Protein AF-A0A5B8UAI8-F1 (afdb_monomer_lite)

Sequence (267 aa):
MRPVVASHGPQDAPDAVASSAVRAALADVAVALPASEGGLGRCAAVLAPADPSGALDARMLADVLDADGWTVELIDLCEDPAAVVEAVTATAAEVVAVPAADAAQALAARAACSALRGLGRPPLVVGVTFAAGRDPVALATDHLLEDAGALPGLLDRRVPAADGGGGAVRWGVRLAREAGGLTVVPGGVLDAASALRLREVVESRRALYPRIVIDLRELLVTDEPGLEALATWNAELPWAPTVSARADGPSLDAVRAAGLLGRLPVV

Organism: NCBI:txid496014

Secondary structure (DSSP, 8-state):
---------TTHHHHHHHHHHHHHHHHHHHHHSPP--TTTT-EEEEEEESSHHHHHHHHHHHHHHHHTT-EEEEEEE-S-HHHHHHHHHHTT-SEEEEE-SSHHHHHHHHHHHHHHHTSSS--EEEEE--STT------S-SEEES-GGGHHHHHHHHS-SS-S--SS---EEEEEEETTEEEEEEEEEE-HHHHHHHHHHHHHHTTT-S-EEEEGGGEEEE-HHHHHHHHHHHHHS--TTTEEEE--HHHHHHHHHTT-TTSS-B-

Radius of gyration: 23.46 Å; chains: 1; bounding box: 54×48×86 Å

Foldseek 3Di:
DDDDDPPPDPPVVVVVVVLVVLVVVLVVVLVVQAAAQLAALAAEEEEAEPDSVSNSQSVSLQSNVVSNHHHYHYHYLDQDLVSLLVVCVVRVHQEYEQEDQDPVSLVSQQSNLVVQVVDPFHHQYEYEYQHPDDDPPPRSGPYYHPDSNCVSVVCCVPVPRDDDDGRAWRWDWDWDDDDQFIETEIAHEQAQVSLVVSVVVCVVCVVPGQAYEYEDARYPHYDLRSLVSQLVVCVVPPQPPHYAYEYDPVRVVVCVVSVNVPSGRYD

Structure (mmCIF, N/CA/C/O backbone):
data_AF-A0A5B8UAI8-F1
#
_entry.id   AF-A0A5B8UAI8-F1
#
loop_
_atom_site.group_PDB
_atom_site.id
_atom_site.type_symbol
_atom_site.label_atom_id
_atom_site.label_alt_id
_atom_site.label_comp_id
_atom_site.label_asym_id
_atom_site.label_entity_id
_atom_site.label_seq_id
_atom_site.pdbx_PDB_ins_code
_atom_site.Cartn_x
_atom_site.Cartn_y
_atom_site.Cartn_z
_atom_site.occupancy
_atom_site.B_iso_or_equiv
_atom_site.auth_seq_id
_atom_site.auth_comp_id
_atom_site.auth_asym_id
_atom_site.auth_atom_id
_atom_site.pdbx_PDB_model_num
ATOM 1 N N . MET A 1 1 ? 11.554 -2.601 -58.191 1.00 45.34 1 MET A N 1
ATOM 2 C CA . MET A 1 1 ? 10.509 -2.810 -57.168 1.00 45.34 1 MET A CA 1
ATOM 3 C C . MET A 1 1 ? 10.140 -4.284 -57.139 1.00 45.34 1 MET A C 1
ATOM 5 O O . MET A 1 1 ? 9.557 -4.775 -58.094 1.00 45.34 1 MET A O 1
ATOM 9 N N . ARG A 1 2 ? 10.544 -4.995 -56.087 1.00 36.31 2 ARG A N 1
ATOM 10 C CA . ARG A 1 2 ? 10.072 -6.344 -55.747 1.00 36.31 2 ARG A CA 1
ATOM 11 C C . ARG A 1 2 ? 9.496 -6.255 -54.330 1.00 36.31 2 ARG A C 1
ATOM 13 O O . ARG A 1 2 ? 10.148 -5.612 -53.507 1.00 36.31 2 ARG A O 1
ATOM 20 N N . PRO A 1 3 ? 8.321 -6.829 -54.038 1.00 42.72 3 PRO A N 1
ATOM 21 C CA . PRO A 1 3 ? 7.798 -6.822 -52.683 1.00 42.72 3 PRO A CA 1
ATOM 22 C C . PRO A 1 3 ? 8.581 -7.835 -51.841 1.00 42.72 3 PRO A C 1
ATOM 24 O O . PRO A 1 3 ? 8.756 -8.987 -52.239 1.00 42.72 3 PRO A O 1
ATOM 27 N N . VAL A 1 4 ? 9.078 -7.379 -50.693 1.00 43.56 4 VAL A N 1
ATOM 28 C CA . VAL A 1 4 ? 9.593 -8.239 -49.626 1.00 43.56 4 VAL A CA 1
ATOM 29 C C . VAL A 1 4 ? 8.376 -8.806 -48.905 1.00 43.56 4 VAL A C 1
ATOM 31 O O . VAL A 1 4 ? 7.627 -8.069 -48.270 1.00 43.56 4 VAL A O 1
ATOM 34 N N . VAL A 1 5 ? 8.147 -10.109 -49.049 1.00 47.84 5 VAL A N 1
ATOM 35 C CA . VAL A 1 5 ? 7.194 -10.848 -48.218 1.00 47.84 5 VAL A CA 1
ATOM 36 C C . VAL A 1 5 ? 7.890 -11.103 -46.886 1.00 47.84 5 VAL A C 1
ATOM 38 O O . VAL A 1 5 ? 8.857 -11.859 -46.832 1.00 47.84 5 VAL A O 1
ATOM 41 N N . ALA A 1 6 ? 7.429 -10.442 -45.825 1.00 43.34 6 ALA A N 1
ATOM 42 C CA . ALA A 1 6 ? 7.848 -10.742 -44.463 1.00 43.34 6 ALA A CA 1
ATOM 43 C C . ALA A 1 6 ? 7.242 -12.090 -44.047 1.00 43.34 6 ALA A C 1
ATOM 45 O O . ALA A 1 6 ? 6.072 -12.181 -43.672 1.00 43.34 6 ALA A O 1
ATOM 46 N N . SER A 1 7 ? 8.033 -13.154 -44.159 1.00 41.22 7 SER A N 1
ATOM 47 C CA . SER A 1 7 ? 7.726 -14.453 -43.571 1.00 41.22 7 SER A CA 1
ATOM 48 C C . SER A 1 7 ? 7.807 -14.341 -42.047 1.00 41.22 7 SER A C 1
ATOM 50 O O . SER A 1 7 ? 8.906 -14.313 -41.496 1.00 41.22 7 SER A O 1
ATOM 52 N N . HIS A 1 8 ? 6.658 -14.277 -41.374 1.00 44.00 8 HIS A N 1
ATOM 53 C CA . HIS A 1 8 ? 6.567 -14.550 -39.939 1.00 44.00 8 HIS A CA 1
ATOM 54 C C . HIS A 1 8 ? 6.790 -16.055 -39.763 1.00 44.00 8 HIS A C 1
ATOM 56 O O . HIS A 1 8 ? 5.956 -16.873 -40.154 1.00 44.00 8 HIS A O 1
ATOM 62 N N . GLY A 1 9 ? 7.998 -16.413 -39.332 1.00 39.25 9 GLY A N 1
ATOM 63 C CA . GLY A 1 9 ? 8.424 -17.795 -39.152 1.00 39.25 9 GLY A CA 1
ATOM 64 C C . GLY A 1 9 ? 7.810 -18.449 -37.904 1.00 39.25 9 GLY A C 1
ATOM 65 O O . GLY A 1 9 ? 7.265 -17.767 -37.043 1.00 39.25 9 GLY A O 1
ATOM 66 N N . PRO A 1 10 ? 7.943 -19.778 -37.761 1.00 43.16 10 PRO A N 1
ATOM 67 C CA . PRO A 1 10 ? 7.344 -20.593 -36.696 1.00 43.16 10 PRO A CA 1
ATOM 68 C C . PRO A 1 10 ? 7.973 -20.395 -35.298 1.00 43.16 10 PRO A C 1
ATOM 70 O O . PRO A 1 10 ? 7.815 -21.261 -34.444 1.00 43.16 10 PRO A O 1
ATOM 73 N N . GLN A 1 11 ? 8.690 -19.290 -35.061 1.00 47.88 11 GLN A N 1
ATOM 74 C CA . GLN A 1 11 ? 9.297 -18.952 -33.765 1.00 47.88 11 GLN A CA 1
ATOM 75 C C . GLN A 1 11 ? 8.328 -18.222 -32.817 1.00 47.88 11 GLN A C 1
ATOM 77 O O . GLN A 1 11 ? 8.453 -18.396 -31.613 1.00 47.88 11 GLN A O 1
ATOM 82 N N . ASP A 1 12 ? 7.301 -17.530 -33.326 1.00 43.91 12 ASP A N 1
ATOM 83 C CA . ASP A 1 12 ? 6.304 -16.843 -32.478 1.00 43.91 12 ASP A CA 1
ATOM 84 C C . ASP A 1 12 ? 5.338 -17.818 -31.769 1.00 43.91 12 ASP A C 1
ATOM 86 O O . ASP A 1 12 ? 4.795 -17.539 -30.701 1.00 43.91 12 ASP A O 1
ATOM 90 N N . ALA A 1 13 ? 5.112 -18.994 -32.360 1.00 44.16 13 ALA A N 1
ATOM 91 C CA . ALA A 1 13 ? 4.205 -20.015 -31.836 1.00 44.16 13 ALA A CA 1
ATOM 92 C C . ALA A 1 13 ? 4.709 -20.726 -30.556 1.00 44.16 13 ALA A C 1
ATOM 94 O O . ALA A 1 13 ? 3.915 -20.865 -29.622 1.00 44.16 13 ALA A O 1
ATOM 95 N N . PRO A 1 14 ? 5.974 -21.188 -30.460 1.00 47.69 14 PRO A N 1
ATOM 96 C CA . PRO A 1 14 ? 6.487 -21.799 -29.233 1.00 47.69 14 PRO A CA 1
ATOM 97 C C . PRO A 1 14 ? 6.559 -20.809 -28.062 1.00 47.69 14 PRO A C 1
ATOM 99 O O . PRO A 1 14 ? 6.227 -21.202 -26.945 1.00 47.69 14 PRO A O 1
ATOM 102 N N . ASP A 1 15 ? 6.879 -19.536 -28.308 1.00 46.91 15 ASP A N 1
ATOM 103 C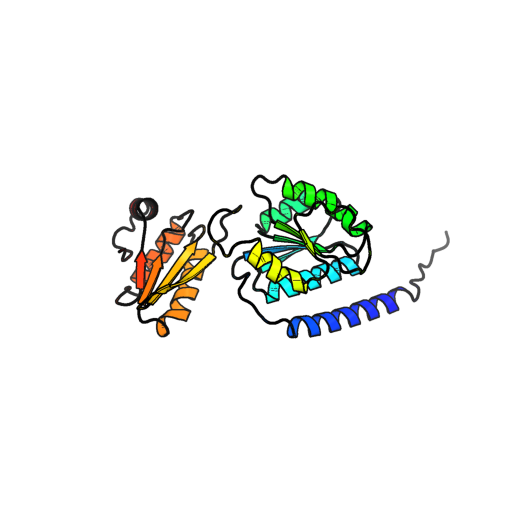 CA . ASP A 1 15 ? 6.925 -18.499 -27.265 1.00 46.91 15 ASP A CA 1
ATOM 104 C C . ASP A 1 15 ? 5.525 -18.145 -26.744 1.00 46.91 15 ASP A C 1
ATOM 106 O O . ASP A 1 15 ? 5.321 -18.001 -25.536 1.00 46.91 15 ASP A O 1
ATOM 110 N N . ALA A 1 16 ? 4.520 -18.100 -27.624 1.00 46.84 16 ALA A N 1
ATOM 111 C CA . ALA A 1 16 ? 3.129 -17.897 -27.221 1.00 46.84 16 ALA A CA 1
ATOM 112 C C . ALA A 1 16 ? 2.584 -19.067 -26.379 1.00 46.84 16 ALA A C 1
ATOM 114 O O . ALA A 1 16 ? 1.870 -18.848 -25.396 1.00 46.84 16 ALA A O 1
ATOM 115 N N . VAL A 1 17 ? 2.935 -20.310 -26.730 1.00 51.53 17 VAL A N 1
ATOM 116 C CA . VAL A 1 17 ? 2.527 -21.510 -25.979 1.00 51.53 17 VAL A CA 1
ATOM 117 C C . VAL A 1 17 ? 3.257 -21.597 -24.636 1.00 51.53 17 VAL A C 1
ATOM 119 O O . VAL A 1 17 ? 2.615 -21.885 -23.627 1.00 51.53 17 VAL A O 1
ATOM 122 N N . ALA A 1 18 ? 4.554 -21.279 -24.591 1.00 47.84 18 ALA A N 1
ATOM 123 C CA . ALA A 1 18 ? 5.319 -21.194 -23.349 1.00 47.84 18 ALA A CA 1
ATOM 124 C C . ALA A 1 18 ? 4.762 -20.098 -22.425 1.00 47.84 18 ALA A C 1
ATOM 126 O O . ALA A 1 18 ? 4.453 -20.372 -21.268 1.00 47.84 18 ALA A O 1
ATOM 127 N N . SER A 1 19 ? 4.508 -18.895 -22.948 1.00 44.75 19 SER A N 1
ATOM 128 C CA . SER A 1 19 ? 3.879 -17.799 -22.200 1.00 44.75 19 SER A CA 1
ATOM 129 C C . SER A 1 19 ? 2.483 -18.170 -21.683 1.00 44.75 19 SER A C 1
ATOM 131 O O . SER A 1 19 ? 2.123 -17.841 -20.553 1.00 44.75 19 SER A O 1
ATOM 133 N N . SER A 1 20 ? 1.683 -18.894 -22.474 1.00 47.06 20 SER A N 1
ATOM 134 C CA . SER A 1 20 ? 0.360 -19.359 -22.045 1.00 47.06 20 SER A CA 1
ATOM 135 C C . SER A 1 20 ? 0.434 -20.429 -20.952 1.00 47.06 20 SER A C 1
ATOM 137 O O . SER A 1 20 ? -0.367 -20.391 -20.020 1.00 47.06 20 SER A O 1
ATOM 139 N N . ALA A 1 21 ? 1.371 -21.375 -21.051 1.00 47.09 21 ALA A N 1
ATOM 140 C CA . ALA A 1 21 ? 1.555 -22.434 -20.059 1.00 47.09 21 ALA A CA 1
ATOM 141 C C . ALA A 1 21 ? 2.078 -21.877 -18.729 1.00 47.09 21 ALA A C 1
ATOM 143 O O . ALA A 1 21 ? 1.606 -22.263 -17.663 1.00 47.09 21 ALA A O 1
ATOM 144 N N . VAL A 1 22 ? 3.000 -20.918 -18.793 1.00 47.03 22 VAL A N 1
ATOM 145 C CA . VAL A 1 22 ? 3.547 -20.270 -17.602 1.00 47.03 22 VAL A CA 1
ATOM 146 C C . VAL A 1 22 ? 2.510 -19.355 -16.940 1.00 47.03 22 VAL A C 1
ATOM 148 O O . VAL A 1 22 ? 2.396 -19.347 -15.720 1.00 47.03 22 VAL A O 1
ATOM 151 N N . ARG A 1 23 ? 1.661 -18.670 -17.716 1.00 48.78 23 ARG A N 1
ATOM 152 C CA . ARG A 1 23 ? 0.523 -17.901 -17.180 1.00 48.78 23 ARG A CA 1
ATOM 153 C C . ARG A 1 23 ? -0.506 -18.784 -16.474 1.00 48.78 23 ARG A C 1
ATOM 155 O O . ARG A 1 23 ? -1.038 -18.383 -15.446 1.00 48.78 23 ARG A O 1
ATOM 162 N N . ALA A 1 24 ? -0.777 -19.973 -17.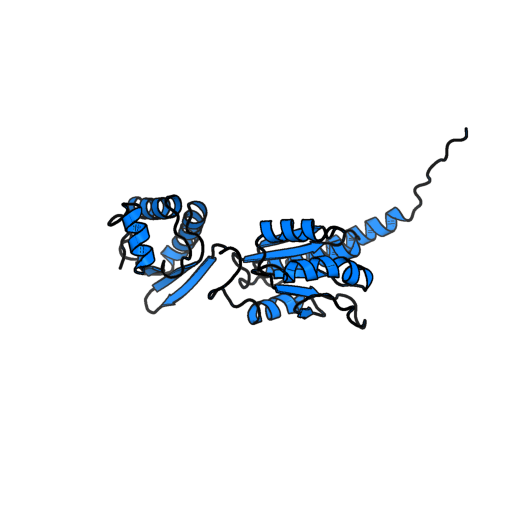015 1.00 47.56 24 ALA A N 1
ATOM 163 C CA . ALA A 1 24 ? -1.642 -20.951 -16.360 1.00 47.56 24 ALA A CA 1
ATOM 164 C C . ALA A 1 24 ? -1.016 -21.455 -15.048 1.00 47.56 24 ALA A C 1
ATOM 166 O O . ALA A 1 24 ? -1.692 -21.484 -14.027 1.00 47.56 24 ALA A O 1
ATOM 167 N N . ALA A 1 25 ? 0.289 -21.747 -15.050 1.00 46.03 25 ALA A N 1
ATOM 168 C CA . ALA A 1 25 ? 1.011 -22.145 -13.844 1.00 46.03 25 ALA A CA 1
ATOM 169 C C . ALA A 1 25 ? 1.037 -21.039 -12.772 1.00 46.03 25 ALA A C 1
ATOM 171 O O . ALA A 1 25 ? 0.864 -21.337 -11.595 1.00 46.03 25 ALA A O 1
ATOM 172 N N . LEU A 1 26 ? 1.195 -19.766 -13.154 1.00 46.66 26 LEU A N 1
ATOM 173 C CA . LEU A 1 26 ? 1.108 -18.643 -12.212 1.00 46.66 26 LEU A CA 1
ATOM 174 C C . LEU A 1 26 ? -0.292 -18.483 -11.617 1.00 46.66 26 LEU A C 1
ATOM 176 O O . LEU A 1 26 ? -0.410 -18.237 -10.422 1.00 46.66 26 LEU A O 1
ATOM 180 N N . ALA A 1 27 ? -1.346 -18.661 -12.418 1.00 52.53 27 ALA A N 1
ATOM 181 C CA . ALA A 1 27 ? -2.715 -18.626 -11.909 1.00 52.53 27 ALA A CA 1
ATOM 182 C C . ALA A 1 27 ? -2.955 -19.724 -10.855 1.00 52.53 27 ALA A C 1
ATOM 184 O O . ALA A 1 27 ? -3.587 -19.461 -9.834 1.00 52.53 27 ALA A O 1
ATOM 185 N N . ASP A 1 28 ? -2.395 -20.919 -11.061 1.00 47.31 28 ASP A N 1
ATOM 186 C CA . ASP A 1 28 ? -2.475 -22.019 -10.093 1.00 47.31 28 ASP A CA 1
ATOM 187 C C . ASP A 1 28 ? -1.651 -21.744 -8.818 1.00 47.31 28 ASP A C 1
ATOM 189 O O . ASP A 1 28 ? -2.078 -22.097 -7.717 1.00 47.31 28 ASP A O 1
ATOM 193 N N . VAL A 1 29 ? -0.493 -21.080 -8.937 1.00 48.88 29 VAL A N 1
ATOM 194 C CA . VAL A 1 29 ? 0.353 -20.695 -7.790 1.00 48.88 29 VAL A CA 1
ATOM 195 C C . VAL A 1 29 ? -0.282 -19.568 -6.971 1.00 48.88 29 VAL A C 1
ATOM 197 O O . VAL A 1 29 ? -0.269 -19.646 -5.744 1.00 48.88 29 VAL A O 1
ATOM 200 N N . ALA A 1 30 ? -0.892 -18.567 -7.612 1.00 48.81 30 ALA A N 1
ATOM 201 C CA . ALA A 1 30 ? -1.580 -17.470 -6.928 1.00 48.81 30 ALA A CA 1
ATOM 202 C C . ALA A 1 30 ? -2.722 -17.973 -6.024 1.00 48.81 30 ALA A C 1
ATOM 204 O O . ALA A 1 30 ? -2.919 -17.465 -4.924 1.00 48.81 30 ALA A O 1
ATOM 205 N N . VAL 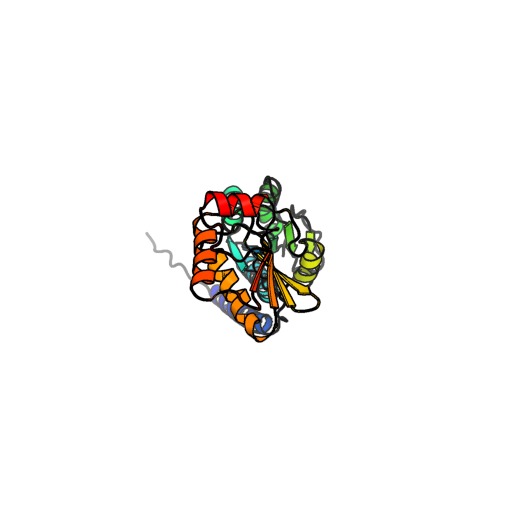A 1 31 ? -3.425 -19.033 -6.440 1.00 50.88 31 VAL A N 1
ATOM 206 C CA . VAL A 1 31 ? -4.479 -19.688 -5.639 1.00 50.88 31 VAL A CA 1
ATOM 207 C C . VAL A 1 31 ? -3.916 -20.422 -4.410 1.00 50.88 31 VAL A C 1
ATOM 209 O O . VAL A 1 31 ? -4.643 -20.653 -3.444 1.00 50.88 31 VAL A O 1
ATOM 212 N N . ALA A 1 32 ? -2.633 -20.793 -4.425 1.00 43.97 32 ALA A N 1
ATOM 213 C CA . ALA A 1 32 ? -1.987 -21.571 -3.370 1.00 43.97 32 ALA A CA 1
ATOM 214 C C . ALA A 1 32 ? -1.236 -20.723 -2.325 1.00 43.97 32 ALA A C 1
ATOM 216 O O . ALA A 1 32 ? -0.792 -21.275 -1.313 1.00 43.97 32 ALA A O 1
ATOM 217 N N . LEU A 1 33 ? -1.078 -19.412 -2.541 1.00 50.38 33 LEU A N 1
ATOM 218 C CA . LEU A 1 33 ? -0.405 -18.531 -1.587 1.00 50.38 33 LEU A CA 1
ATOM 219 C C . LEU A 1 33 ? -1.292 -18.310 -0.345 1.00 50.38 33 LEU A C 1
ATOM 221 O O . LEU A 1 33 ? -2.462 -17.945 -0.478 1.00 50.38 33 LEU A O 1
ATOM 225 N N . PRO A 1 34 ? -0.781 -18.542 0.879 1.00 50.03 34 PRO A N 1
ATOM 226 C CA . PRO A 1 34 ? -1.545 -18.288 2.092 1.00 50.03 34 PRO A CA 1
ATOM 227 C C . PRO A 1 34 ? -1.784 -16.783 2.247 1.00 50.03 34 PRO A C 1
ATOM 229 O O . PRO A 1 34 ? -0.831 -16.013 2.325 1.00 50.03 34 PRO A O 1
ATOM 232 N N . ALA A 1 35 ? -3.053 -16.382 2.315 1.00 55.34 35 ALA A N 1
ATOM 233 C CA . ALA A 1 35 ? -3.417 -14.986 2.519 1.00 55.34 35 ALA A CA 1
ATOM 234 C C . ALA A 1 35 ? -2.964 -14.493 3.906 1.00 55.34 35 ALA A C 1
ATOM 236 O O . ALA A 1 35 ? -3.233 -15.142 4.923 1.00 55.34 35 ALA A O 1
ATOM 237 N N . SER A 1 36 ? -2.296 -13.344 3.938 1.00 52.91 36 SER A N 1
ATOM 238 C CA . SER A 1 36 ? -1.810 -12.652 5.137 1.00 52.91 36 SER A CA 1
ATOM 239 C C . SER A 1 36 ? -2.294 -11.197 5.120 1.00 52.91 36 SER A C 1
ATOM 241 O O . SER A 1 36 ? -2.631 -10.659 4.071 1.00 52.91 36 SER A O 1
ATOM 243 N N . GLU A 1 37 ? -2.393 -10.564 6.290 1.00 56.72 37 GLU A N 1
ATOM 244 C CA . GLU A 1 37 ? -2.833 -9.164 6.430 1.00 56.72 37 GLU A CA 1
ATOM 245 C C . GLU A 1 37 ? -1.653 -8.197 6.686 1.00 56.72 37 GLU A C 1
ATOM 247 O O . GLU A 1 37 ? -1.870 -7.060 7.107 1.00 56.72 37 GLU A O 1
ATOM 252 N N . GLY A 1 38 ? -0.404 -8.622 6.450 1.00 57.44 38 GLY A N 1
ATOM 253 C CA . GLY A 1 38 ? 0.811 -7.827 6.713 1.00 57.44 38 GLY A CA 1
ATOM 254 C C . GLY A 1 38 ? 0.904 -6.523 5.903 1.00 57.44 38 GLY A C 1
ATOM 255 O O . GLY A 1 38 ? 1.473 -5.523 6.360 1.00 57.44 38 GLY A O 1
ATOM 256 N N . GLY A 1 39 ? 0.285 -6.512 4.723 1.00 57.31 39 GLY A N 1
ATOM 257 C CA . GLY A 1 39 ? 0.218 -5.397 3.784 1.00 57.31 39 GLY A CA 1
ATOM 258 C C . GLY A 1 39 ? -1.066 -4.574 3.807 1.00 57.31 39 GLY A C 1
ATOM 259 O O . GLY A 1 39 ? -1.188 -3.636 3.018 1.00 57.31 39 GLY A O 1
ATOM 260 N N . LEU A 1 40 ? -2.037 -4.903 4.664 1.00 68.25 40 LEU A N 1
ATOM 261 C CA . LEU A 1 40 ? -3.391 -4.358 4.554 1.00 68.25 40 LEU A CA 1
ATOM 262 C C . LEU A 1 40 ? -3.408 -2.816 4.612 1.00 68.25 40 LEU A C 1
ATOM 264 O O . LEU A 1 40 ? -3.003 -2.203 5.599 1.00 68.25 40 LEU A O 1
ATOM 268 N N . GLY A 1 41 ? -3.911 -2.185 3.544 1.00 62.56 41 GLY A N 1
ATOM 269 C CA . GLY A 1 41 ? -3.996 -0.721 3.411 1.00 62.56 41 GLY A CA 1
ATOM 270 C C . GLY A 1 41 ? -2.704 -0.030 2.955 1.00 62.56 41 GLY A C 1
ATOM 271 O O . GLY A 1 41 ? -2.679 1.194 2.823 1.00 62.56 41 GLY A O 1
ATOM 272 N N . ARG A 1 42 ? -1.649 -0.800 2.684 1.00 75.25 42 ARG A N 1
ATOM 273 C CA . ARG A 1 42 ? -0.356 -0.324 2.184 1.00 75.25 42 ARG A CA 1
ATOM 274 C C . ARG A 1 42 ? -0.296 -0.502 0.679 1.00 75.25 42 ARG A C 1
ATOM 276 O O . ARG A 1 42 ? -1.040 -1.308 0.114 1.00 75.25 42 ARG A O 1
ATOM 283 N N . CYS A 1 43 ? 0.602 0.223 0.021 1.00 85.81 43 CYS A N 1
ATOM 284 C CA . CYS A 1 43 ? 0.852 -0.033 -1.392 1.00 85.81 43 CYS A CA 1
ATOM 285 C C . CYS A 1 43 ? 2.308 -0.353 -1.671 1.00 85.81 43 CYS A C 1
ATOM 287 O O . CYS A 1 43 ? 3.223 0.241 -1.093 1.00 85.81 43 CYS A O 1
ATOM 289 N N . ALA A 1 44 ? 2.486 -1.284 -2.594 1.00 91.50 44 ALA A N 1
ATOM 290 C CA . ALA A 1 44 ? 3.762 -1.633 -3.170 1.00 91.50 44 ALA A CA 1
ATOM 291 C C . ALA A 1 44 ? 3.724 -1.338 -4.669 1.00 91.50 44 ALA A C 1
ATOM 293 O O . ALA A 1 44 ? 2.686 -1.464 -5.319 1.00 91.50 44 ALA A O 1
ATOM 294 N N . ALA A 1 45 ? 4.870 -0.966 -5.213 1.00 95.25 45 ALA A N 1
ATOM 295 C CA . ALA A 1 45 ? 5.084 -0.937 -6.645 1.00 95.25 45 ALA A CA 1
ATOM 296 C C . ALA A 1 45 ? 5.992 -2.103 -7.028 1.00 95.25 45 ALA A C 1
ATOM 298 O O . ALA A 1 45 ? 6.934 -2.429 -6.302 1.00 95.25 45 ALA A O 1
ATOM 299 N N . VAL A 1 46 ? 5.742 -2.709 -8.180 1.00 95.88 46 VAL A N 1
ATOM 300 C CA . VAL A 1 46 ? 6.673 -3.662 -8.783 1.00 95.88 46 VAL A CA 1
ATOM 301 C C . VAL A 1 46 ? 7.126 -3.103 -10.116 1.00 95.88 46 VAL A C 1
ATOM 303 O O . VAL A 1 46 ? 6.302 -2.784 -10.972 1.00 95.88 46 VAL A O 1
ATOM 306 N N . LEU A 1 47 ? 8.440 -2.975 -10.289 1.00 94.25 47 LEU A N 1
ATOM 307 C CA . LEU A 1 47 ? 8.998 -2.546 -11.566 1.00 94.25 47 LEU A CA 1
ATOM 308 C C . LEU A 1 47 ? 8.917 -3.712 -12.551 1.00 94.25 47 LEU A C 1
ATOM 310 O O . LEU A 1 47 ? 9.454 -4.783 -12.282 1.00 94.25 47 LEU A O 1
ATOM 314 N N . ALA A 1 48 ? 8.251 -3.505 -13.679 1.00 92.94 48 ALA A N 1
ATOM 315 C CA . ALA A 1 48 ? 8.044 -4.498 -14.718 1.00 92.94 48 ALA A CA 1
ATOM 316 C C . ALA A 1 48 ? 8.985 -4.224 -15.902 1.00 92.94 48 ALA A C 1
ATOM 318 O O . ALA A 1 48 ? 8.767 -3.267 -16.648 1.00 92.94 48 ALA A O 1
ATOM 319 N N . PRO A 1 49 ? 10.051 -5.023 -16.097 1.00 88.50 49 PRO A N 1
ATOM 320 C CA . PRO A 1 49 ? 10.836 -4.981 -17.323 1.00 88.50 49 PRO A CA 1
ATOM 321 C C . PRO A 1 49 ? 9.958 -5.229 -18.553 1.00 88.50 49 PRO A C 1
ATOM 323 O O . PRO A 1 49 ? 9.026 -6.028 -18.512 1.00 88.50 49 PRO A O 1
ATOM 326 N N . ALA A 1 50 ? 10.294 -4.581 -19.669 1.00 85.69 50 ALA A N 1
ATOM 327 C CA . ALA A 1 50 ? 9.564 -4.741 -20.928 1.00 85.69 50 ALA A CA 1
ATOM 328 C C . ALA A 1 50 ? 9.739 -6.133 -21.565 1.00 85.69 50 ALA A C 1
ATOM 330 O O . ALA A 1 50 ? 8.985 -6.501 -22.468 1.00 85.69 50 ALA A O 1
ATOM 331 N N . ASP A 1 51 ? 10.752 -6.898 -21.142 1.00 83.25 51 ASP A N 1
ATOM 332 C CA . ASP A 1 51 ? 10.974 -8.245 -21.648 1.00 83.25 51 ASP A CA 1
ATOM 333 C C . ASP A 1 51 ? 9.950 -9.242 -21.057 1.00 83.25 51 ASP A C 1
ATOM 335 O O . ASP A 1 51 ? 9.572 -9.116 -19.890 1.00 83.25 51 ASP A O 1
ATOM 339 N N . PRO A 1 52 ? 9.484 -10.248 -21.826 1.00 80.75 52 PRO A N 1
ATOM 340 C CA . PRO A 1 52 ? 8.411 -11.143 -21.381 1.00 80.75 52 PRO A CA 1
ATOM 341 C C . PRO A 1 52 ? 8.710 -11.917 -20.093 1.00 80.75 52 PRO A C 1
ATOM 343 O O . PRO A 1 52 ? 7.788 -12.200 -19.329 1.00 80.75 52 PRO A O 1
ATOM 346 N N . SER A 1 53 ? 9.977 -12.269 -19.857 1.00 80.62 53 SER A N 1
ATOM 347 C CA . SER A 1 53 ? 10.395 -12.993 -18.654 1.00 80.62 53 SER A CA 1
ATOM 348 C C . SER A 1 53 ? 10.377 -12.070 -17.438 1.00 80.62 53 SER A C 1
ATOM 350 O O . SER A 1 53 ? 9.810 -12.418 -16.410 1.00 80.62 53 SER A O 1
ATOM 352 N N . GLY A 1 54 ? 10.899 -10.852 -17.570 1.00 81.94 54 GLY A N 1
ATOM 353 C CA . GLY A 1 54 ? 10.844 -9.841 -16.519 1.00 81.94 54 GLY A CA 1
ATOM 354 C C . GLY A 1 54 ? 9.422 -9.399 -16.182 1.00 81.94 54 GLY A C 1
ATOM 355 O O . GLY A 1 54 ? 9.099 -9.238 -15.007 1.00 81.94 54 GLY A O 1
ATOM 356 N N . ALA A 1 55 ? 8.541 -9.269 -17.177 1.00 85.50 55 ALA A N 1
ATOM 357 C CA . ALA A 1 55 ? 7.125 -8.975 -16.948 1.00 85.50 55 ALA A CA 1
ATOM 358 C C . ALA A 1 55 ? 6.422 -10.094 -16.158 1.00 85.50 55 ALA A C 1
ATOM 360 O O . ALA A 1 55 ? 5.565 -9.829 -15.311 1.00 85.50 55 ALA A O 1
ATOM 361 N N . LEU A 1 56 ? 6.799 -11.349 -16.413 1.00 84.19 56 LEU A N 1
ATOM 362 C CA . LEU A 1 56 ? 6.303 -12.505 -15.676 1.00 84.19 56 LEU A CA 1
ATOM 363 C C . LEU A 1 56 ? 6.801 -12.509 -14.224 1.00 84.19 56 LEU A C 1
ATOM 365 O O . LEU A 1 56 ? 6.006 -12.684 -13.301 1.00 84.19 56 LEU A O 1
ATOM 369 N N . ASP A 1 57 ? 8.095 -12.278 -14.026 1.00 85.62 57 ASP A N 1
ATOM 370 C CA . ASP A 1 57 ? 8.713 -12.200 -12.704 1.00 85.62 57 ASP A CA 1
ATOM 371 C C . ASP A 1 57 ? 8.106 -11.058 -11.872 1.00 85.62 57 ASP A C 1
ATOM 373 O O . ASP A 1 57 ? 7.777 -11.236 -10.698 1.00 85.62 57 ASP A O 1
ATOM 377 N N . ALA A 1 58 ? 7.866 -9.900 -12.498 1.00 89.75 58 ALA A N 1
ATOM 378 C CA . ALA A 1 58 ? 7.155 -8.782 -11.886 1.00 89.75 58 ALA A CA 1
ATOM 379 C C . ALA A 1 58 ? 5.726 -9.166 -11.477 1.00 89.75 58 ALA A C 1
ATOM 381 O O . ALA A 1 58 ? 5.265 -8.804 -10.394 1.00 89.75 58 ALA A O 1
ATOM 382 N N . ARG A 1 59 ? 5.022 -9.936 -12.315 1.00 87.38 59 ARG A N 1
ATOM 383 C CA . ARG A 1 59 ? 3.675 -10.409 -11.991 1.00 87.38 59 ARG A CA 1
ATOM 384 C C . ARG A 1 59 ? 3.681 -11.361 -10.800 1.00 87.38 59 ARG A C 1
ATOM 386 O O . ARG A 1 59 ? 2.861 -11.194 -9.906 1.00 87.38 59 ARG A O 1
ATOM 393 N N . MET A 1 60 ? 4.630 -12.290 -10.748 1.00 86.31 60 MET A N 1
ATOM 394 C CA . MET A 1 60 ? 4.768 -13.202 -9.615 1.00 86.31 60 MET A CA 1
ATOM 395 C C . MET A 1 60 ? 5.059 -12.449 -8.308 1.00 86.31 60 MET A C 1
ATOM 397 O O . MET A 1 60 ? 4.466 -12.760 -7.278 1.00 86.31 60 MET A O 1
ATOM 401 N N . LEU A 1 61 ? 5.926 -11.431 -8.342 1.00 89.31 61 LEU A N 1
ATOM 402 C CA . LEU A 1 61 ? 6.161 -10.559 -7.186 1.00 89.31 61 LEU A CA 1
ATOM 403 C C . LEU A 1 61 ? 4.895 -9.819 -6.755 1.00 89.31 61 LEU A C 1
ATOM 405 O O . LEU A 1 61 ? 4.634 -9.705 -5.558 1.00 89.31 61 LEU A O 1
ATOM 409 N N . ALA A 1 62 ? 4.110 -9.337 -7.719 1.00 88.06 62 ALA A N 1
ATOM 410 C CA . ALA A 1 62 ? 2.849 -8.677 -7.428 1.00 88.06 62 ALA A CA 1
ATOM 411 C C . ALA A 1 62 ? 1.838 -9.629 -6.785 1.00 88.06 62 ALA A C 1
ATOM 413 O O . ALA A 1 62 ? 1.222 -9.252 -5.797 1.00 88.06 62 ALA A O 1
ATOM 414 N N . ASP A 1 63 ? 1.717 -10.861 -7.280 1.00 82.31 63 ASP A N 1
ATOM 415 C CA . ASP A 1 63 ? 0.794 -11.850 -6.721 1.00 82.31 63 ASP A CA 1
ATOM 416 C C . ASP A 1 63 ? 1.207 -12.263 -5.287 1.00 82.31 63 ASP A C 1
ATOM 418 O O . ASP A 1 63 ? 0.347 -12.451 -4.429 1.00 82.31 63 ASP A O 1
ATOM 422 N N . VAL A 1 64 ? 2.512 -12.331 -4.977 1.00 82.75 64 VAL A N 1
ATOM 423 C CA . VAL A 1 64 ? 3.006 -12.569 -3.602 1.00 82.75 64 VAL A CA 1
ATOM 424 C C . VAL A 1 64 ? 2.654 -11.421 -2.657 1.00 82.75 64 VAL A C 1
ATOM 426 O O . VAL A 1 64 ? 2.227 -11.660 -1.529 1.00 82.75 64 VAL A O 1
ATOM 429 N N . LEU A 1 65 ? 2.834 -10.178 -3.101 1.00 85.94 65 LEU A N 1
ATOM 430 C CA . LEU A 1 65 ? 2.506 -8.992 -2.308 1.00 85.94 65 LEU A CA 1
ATOM 431 C C . LEU A 1 65 ? 0.989 -8.833 -2.122 1.00 85.94 65 LEU A C 1
ATOM 433 O O . LEU A 1 65 ? 0.541 -8.519 -1.022 1.00 85.94 65 LEU A O 1
ATOM 437 N N . ASP A 1 66 ? 0.199 -9.093 -3.162 1.00 80.56 66 ASP A N 1
ATOM 438 C CA . ASP A 1 66 ? -1.267 -9.071 -3.106 1.00 80.56 66 ASP A CA 1
ATOM 439 C C . ASP A 1 66 ? -1.802 -10.146 -2.147 1.00 80.56 66 ASP A C 1
ATOM 441 O O . ASP A 1 66 ? -2.654 -9.863 -1.305 1.00 80.56 66 ASP A O 1
ATOM 445 N N . ALA A 1 67 ? -1.221 -11.353 -2.171 1.00 71.81 67 ALA A N 1
ATOM 446 C CA . ALA A 1 67 ? -1.535 -12.406 -1.204 1.00 71.81 67 ALA A CA 1
ATOM 447 C C . ALA A 1 67 ? -1.177 -12.018 0.245 1.00 71.81 67 ALA A C 1
ATOM 449 O O . ALA A 1 67 ? -1.840 -12.461 1.181 1.00 71.81 67 ALA A O 1
ATOM 450 N N . ASP A 1 68 ? -0.173 -11.162 0.446 1.00 75.69 68 ASP A N 1
ATOM 451 C CA . ASP A 1 68 ? 0.171 -10.585 1.754 1.00 75.69 68 ASP A CA 1
ATOM 452 C C . ASP A 1 68 ? -0.662 -9.327 2.102 1.00 75.69 68 ASP A C 1
ATOM 454 O O . ASP A 1 68 ? -0.433 -8.675 3.121 1.00 75.69 68 ASP A O 1
ATOM 458 N N . GLY A 1 69 ? -1.655 -8.980 1.276 1.00 71.75 69 GLY A N 1
ATOM 459 C CA . GLY A 1 69 ? -2.635 -7.924 1.539 1.00 71.75 69 GLY A CA 1
ATOM 460 C C . GLY A 1 69 ? -2.236 -6.528 1.055 1.00 71.75 69 GLY A C 1
ATOM 461 O O . GLY A 1 69 ? -2.911 -5.553 1.398 1.00 71.75 69 GLY A O 1
ATOM 462 N N . TRP A 1 70 ? -1.156 -6.403 0.280 1.00 84.19 70 TRP A N 1
ATOM 463 C CA . TRP A 1 70 ? -0.715 -5.130 -0.294 1.00 84.19 70 TRP A CA 1
ATOM 464 C C . TRP A 1 70 ? -1.571 -4.736 -1.499 1.00 84.19 70 TRP A C 1
ATOM 466 O O . TRP A 1 70 ? -1.900 -5.561 -2.341 1.00 84.19 70 TRP A O 1
ATOM 476 N N . THR A 1 71 ? -1.849 -3.441 -1.662 1.00 86.31 71 THR A N 1
ATOM 477 C CA . THR A 1 71 ? -2.308 -2.923 -2.961 1.00 86.31 71 THR A CA 1
ATOM 478 C C . THR A 1 71 ? -1.102 -2.774 -3.882 1.00 86.31 71 THR A C 1
ATOM 480 O O . THR A 1 71 ? -0.208 -1.976 -3.597 1.00 86.31 71 THR A O 1
ATOM 483 N N . VAL A 1 72 ? -1.059 -3.530 -4.975 1.00 89.75 72 VAL A N 1
ATOM 484 C CA . VAL A 1 72 ? 0.119 -3.571 -5.849 1.00 89.75 72 VAL A CA 1
ATOM 485 C C . VAL A 1 72 ? -0.131 -2.871 -7.178 1.00 89.75 72 VAL A C 1
ATOM 487 O O . VAL A 1 72 ? -1.116 -3.152 -7.859 1.00 89.75 72 VAL A O 1
ATOM 490 N N . GLU A 1 73 ? 0.804 -2.012 -7.581 1.00 94.06 73 GLU A N 1
ATOM 491 C CA . GLU A 1 73 ? 0.837 -1.419 -8.917 1.00 94.06 73 GLU A CA 1
ATOM 492 C C . GLU A 1 73 ? 2.057 -1.913 -9.704 1.00 94.06 73 GLU A C 1
ATOM 494 O O . GLU A 1 73 ? 3.186 -1.904 -9.210 1.00 94.06 73 GLU A O 1
ATOM 499 N N . LEU A 1 74 ? 1.824 -2.365 -10.938 1.00 94.38 74 LEU A N 1
ATOM 500 C CA . LEU A 1 74 ? 2.888 -2.711 -11.878 1.00 94.38 74 LEU A CA 1
ATOM 501 C C . LEU A 1 74 ? 3.294 -1.449 -12.636 1.00 94.38 74 LEU A C 1
ATOM 503 O O . LEU A 1 74 ? 2.454 -0.824 -13.279 1.00 94.38 74 LEU A O 1
ATOM 507 N N . ILE A 1 75 ? 4.573 -1.095 -12.568 1.00 94.88 75 ILE A N 1
ATOM 508 C CA . ILE A 1 75 ? 5.115 0.110 -13.196 1.00 94.88 75 ILE A CA 1
ATOM 509 C C . ILE A 1 75 ? 6.140 -0.303 -14.235 1.00 94.88 75 ILE A C 1
ATOM 511 O O . ILE A 1 75 ? 7.116 -0.975 -13.908 1.00 94.88 75 ILE A O 1
ATOM 515 N N . ASP A 1 76 ? 5.950 0.144 -15.472 1.00 92.88 76 ASP A N 1
ATOM 516 C CA . ASP A 1 76 ? 6.880 -0.149 -16.555 1.00 92.88 76 ASP A CA 1
ATOM 517 C C . ASP A 1 76 ? 8.279 0.394 -16.240 1.00 92.88 76 ASP A C 1
ATOM 519 O O . ASP A 1 76 ? 8.488 1.590 -16.000 1.00 92.88 76 ASP A O 1
ATOM 523 N N . LEU A 1 77 ? 9.266 -0.498 -16.279 1.00 88.62 77 LEU A N 1
ATOM 524 C CA . LEU A 1 77 ? 10.667 -0.129 -16.187 1.00 88.62 77 LEU A CA 1
ATOM 525 C C . LEU A 1 77 ? 11.125 0.385 -17.554 1.00 88.62 77 LEU A C 1
ATOM 527 O O . LEU A 1 77 ? 11.535 -0.383 -1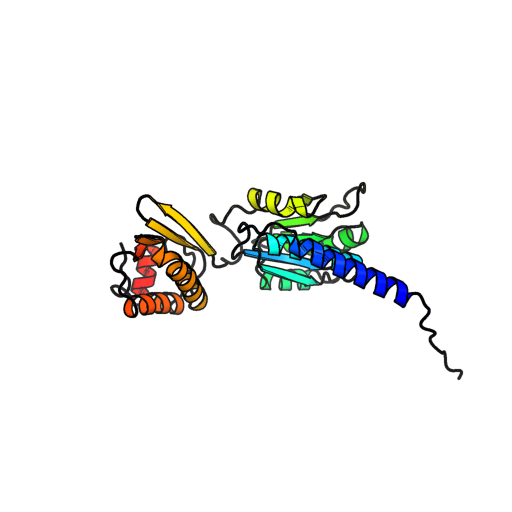8.427 1.00 88.62 77 LEU A O 1
ATOM 531 N N . CYS A 1 78 ? 11.036 1.700 -17.736 1.00 84.06 78 CYS A N 1
ATOM 532 C CA . CYS A 1 78 ? 11.507 2.391 -18.930 1.00 84.06 78 CYS A CA 1
ATOM 533 C C . CYS A 1 78 ? 12.913 2.988 -18.741 1.00 84.06 78 CYS A C 1
ATOM 535 O O . CYS A 1 78 ? 13.452 3.037 -17.635 1.00 84.06 78 CYS A O 1
ATOM 537 N N . GLU A 1 79 ? 13.516 3.448 -19.841 1.00 79.31 79 GLU A N 1
ATOM 538 C CA . GLU A 1 79 ? 14.860 4.046 -19.831 1.00 79.31 79 GLU A CA 1
ATOM 539 C C . GLU A 1 79 ? 14.926 5.390 -19.090 1.00 79.31 79 GLU A C 1
ATOM 541 O O . GLU A 1 79 ? 16.025 5.820 -18.746 1.00 79.31 79 GLU A O 1
ATOM 546 N N . ASP A 1 80 ? 13.784 6.046 -18.844 1.00 89.00 80 ASP A N 1
ATOM 547 C CA . ASP A 1 80 ? 13.699 7.311 -18.113 1.00 89.00 80 ASP A CA 1
ATOM 548 C C . ASP A 1 80 ? 13.447 7.077 -16.609 1.00 89.00 80 ASP A C 1
ATOM 550 O O . ASP A 1 80 ? 12.321 6.775 -16.199 1.00 89.00 80 ASP A O 1
ATOM 554 N N . PRO A 1 81 ? 14.459 7.271 -15.740 1.00 87.69 81 PRO A N 1
ATOM 555 C CA . PRO A 1 81 ? 14.296 7.092 -14.303 1.00 87.69 81 PRO A CA 1
ATOM 556 C C . PRO A 1 81 ? 13.323 8.099 -13.682 1.00 87.69 81 PRO A C 1
ATOM 558 O O . PRO A 1 81 ? 12.743 7.803 -12.638 1.00 87.69 81 PRO A O 1
ATOM 561 N N . ALA A 1 82 ? 13.149 9.283 -14.284 1.00 89.56 82 ALA A N 1
ATOM 562 C CA . ALA A 1 82 ? 12.249 10.304 -13.758 1.00 89.56 82 ALA A CA 1
ATOM 563 C C . ALA A 1 82 ? 10.784 9.876 -13.906 1.00 89.56 82 ALA A C 1
ATOM 565 O O . ALA A 1 82 ? 10.021 10.013 -12.952 1.00 89.56 82 ALA A O 1
ATOM 566 N N . ALA A 1 83 ? 10.426 9.276 -15.044 1.00 91.38 83 ALA A N 1
ATOM 567 C CA . ALA A 1 83 ? 9.099 8.711 -15.268 1.00 91.38 83 ALA A CA 1
ATOM 568 C C . ALA A 1 83 ? 8.779 7.579 -14.275 1.00 91.38 83 ALA A C 1
ATOM 570 O O . ALA A 1 83 ? 7.681 7.530 -13.722 1.00 91.38 83 ALA A O 1
ATOM 571 N N . VAL A 1 84 ? 9.755 6.712 -13.973 1.00 92.81 84 VAL A N 1
ATOM 572 C CA . VAL A 1 84 ? 9.586 5.663 -12.951 1.00 92.81 84 VAL A CA 1
ATOM 573 C C . VAL A 1 84 ? 9.380 6.273 -11.563 1.00 92.81 84 VAL A C 1
ATOM 575 O O . VAL A 1 84 ? 8.497 5.842 -10.825 1.00 92.81 84 VAL A O 1
ATOM 578 N N . VAL A 1 85 ? 10.161 7.294 -11.199 1.00 90.62 85 VAL A N 1
ATOM 579 C CA . VAL A 1 85 ? 10.008 8.000 -9.918 1.00 90.62 85 VAL A CA 1
ATOM 580 C C . VAL A 1 85 ? 8.642 8.678 -9.809 1.00 90.62 85 VAL A C 1
ATOM 582 O O . VAL A 1 85 ? 8.013 8.594 -8.752 1.00 90.62 85 VAL A O 1
ATOM 585 N N . GLU A 1 86 ? 8.177 9.337 -10.870 1.00 88.69 86 GLU A N 1
ATOM 586 C CA . GLU A 1 86 ? 6.862 9.980 -10.917 1.00 88.69 86 GLU A CA 1
ATOM 587 C C . GLU A 1 86 ? 5.747 8.954 -10.714 1.00 88.69 86 GLU A C 1
ATOM 589 O O . GLU A 1 86 ? 4.918 9.133 -9.819 1.00 88.69 86 GLU A O 1
ATOM 594 N N . ALA A 1 87 ? 5.784 7.849 -11.467 1.00 89.75 87 ALA A N 1
ATOM 595 C CA . ALA A 1 87 ? 4.826 6.761 -11.331 1.00 89.75 87 ALA A CA 1
ATOM 596 C C . ALA A 1 87 ? 4.833 6.209 -9.899 1.00 89.75 87 ALA A C 1
ATOM 598 O O . ALA A 1 87 ? 3.808 6.265 -9.224 1.00 89.75 87 ALA A O 1
ATOM 599 N N . VAL A 1 88 ? 5.994 5.795 -9.372 1.00 88.62 88 VAL A N 1
ATOM 600 C CA . VAL A 1 88 ? 6.115 5.252 -8.005 1.00 88.62 88 VAL A CA 1
ATOM 601 C C . VAL A 1 88 ? 5.606 6.248 -6.958 1.00 88.62 88 VAL A C 1
ATOM 603 O O . VAL A 1 88 ? 4.917 5.856 -6.016 1.00 88.62 88 VAL A O 1
ATOM 606 N N . THR A 1 89 ? 5.884 7.541 -7.122 1.00 81.19 89 THR A N 1
ATOM 607 C CA . THR A 1 89 ? 5.416 8.577 -6.190 1.00 81.19 89 THR A CA 1
ATOM 608 C C . THR A 1 89 ? 3.899 8.763 -6.264 1.00 81.19 89 THR A C 1
ATOM 610 O O . THR A 1 89 ? 3.258 8.895 -5.221 1.00 81.19 89 THR A O 1
ATOM 613 N N . ALA A 1 90 ? 3.305 8.720 -7.461 1.00 81.19 90 ALA A N 1
ATOM 614 C CA . ALA A 1 90 ? 1.852 8.752 -7.641 1.00 81.19 90 ALA A CA 1
ATOM 615 C C . ALA A 1 90 ? 1.181 7.530 -6.996 1.00 81.19 90 ALA A C 1
ATOM 617 O O . ALA A 1 90 ? 0.139 7.655 -6.349 1.00 81.19 90 ALA A O 1
ATOM 618 N N . THR A 1 91 ? 1.842 6.371 -7.073 1.00 77.75 91 THR A N 1
ATOM 619 C CA . THR A 1 91 ? 1.421 5.159 -6.372 1.00 77.75 91 THR A CA 1
ATOM 620 C C . THR A 1 91 ? 1.692 5.208 -4.880 1.00 77.75 91 THR A C 1
ATOM 622 O O . THR A 1 91 ? 1.398 4.200 -4.258 1.00 77.75 91 THR A O 1
ATOM 625 N N . ALA A 1 92 ? 2.290 6.274 -4.318 1.00 79.81 92 ALA A N 1
ATOM 626 C CA . ALA A 1 92 ? 2.771 6.440 -2.934 1.00 79.81 92 ALA A CA 1
ATOM 627 C C . ALA A 1 92 ? 3.348 5.163 -2.276 1.00 79.81 92 ALA A C 1
ATOM 629 O O . ALA A 1 92 ? 3.123 4.905 -1.088 1.00 79.81 92 ALA A O 1
ATOM 630 N N . ALA A 1 93 ? 4.001 4.313 -3.073 1.00 84.88 93 ALA A N 1
ATOM 631 C CA . ALA A 1 93 ? 4.425 2.991 -2.643 1.00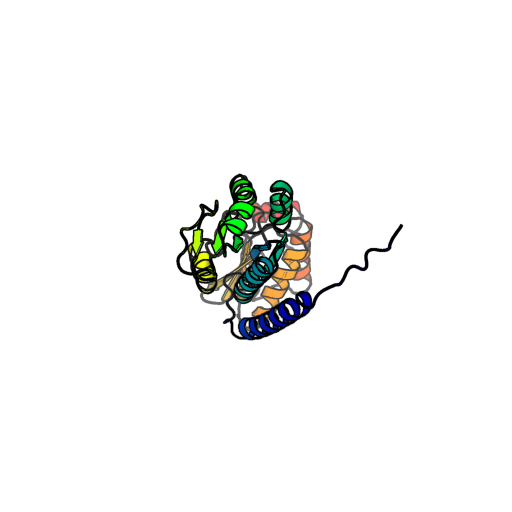 84.88 93 ALA A CA 1
ATOM 632 C C . ALA A 1 93 ? 5.411 3.086 -1.474 1.00 84.88 93 ALA A C 1
ATOM 634 O O . ALA A 1 93 ? 6.336 3.894 -1.492 1.00 84.88 93 ALA A O 1
ATOM 635 N N . GLU A 1 94 ? 5.223 2.240 -0.464 1.00 83.12 94 GLU A N 1
ATOM 636 C CA . GLU A 1 94 ? 6.159 2.110 0.662 1.00 83.12 94 GLU A CA 1
ATOM 637 C C . GLU A 1 94 ? 7.294 1.136 0.331 1.00 83.12 94 GLU A C 1
ATOM 639 O O . GLU A 1 94 ? 8.382 1.210 0.903 1.00 83.12 94 GLU A O 1
ATOM 644 N N . VAL A 1 95 ? 7.029 0.224 -0.603 1.00 91.31 95 VAL A N 1
ATOM 645 C CA . VAL A 1 95 ? 7.945 -0.815 -1.059 1.00 91.31 95 VAL A CA 1
ATOM 646 C C . VAL A 1 95 ? 7.980 -0.792 -2.576 1.00 91.31 95 VAL A C 1
ATOM 648 O O . VAL A 1 95 ? 6.937 -0.737 -3.224 1.00 91.31 95 VAL A O 1
ATOM 651 N N . VAL A 1 96 ? 9.180 -0.871 -3.138 1.00 94.44 96 VAL A N 1
ATOM 652 C CA . VAL A 1 96 ? 9.384 -1.101 -4.567 1.00 94.44 96 VAL A CA 1
ATOM 653 C C . VAL A 1 96 ? 10.091 -2.437 -4.728 1.00 94.44 96 VAL A C 1
ATOM 655 O O . VAL A 1 96 ? 11.257 -2.568 -4.352 1.00 94.44 96 VAL A O 1
ATOM 658 N N . ALA A 1 97 ? 9.394 -3.429 -5.273 1.00 94.50 97 ALA A N 1
ATOM 659 C CA . ALA A 1 97 ? 9.989 -4.709 -5.627 1.00 94.50 97 ALA A CA 1
ATOM 660 C C . ALA A 1 97 ? 10.522 -4.660 -7.064 1.00 94.50 97 ALA A C 1
ATOM 662 O O . ALA A 1 97 ? 9.884 -4.124 -7.972 1.00 94.50 97 ALA A O 1
ATOM 663 N N . VAL A 1 98 ? 11.711 -5.213 -7.269 1.00 92.44 98 VAL A N 1
ATOM 664 C CA . VAL A 1 98 ? 12.404 -5.185 -8.555 1.00 92.44 98 VAL A CA 1
ATOM 665 C C . VAL A 1 98 ? 12.822 -6.609 -8.908 1.00 92.44 98 VAL A C 1
ATOM 667 O O . VAL A 1 98 ? 13.682 -7.165 -8.215 1.00 92.44 98 VAL A O 1
ATOM 670 N N . PRO A 1 99 ? 12.253 -7.220 -9.960 1.00 89.00 99 PRO A N 1
ATOM 671 C CA . PRO A 1 99 ? 12.755 -8.485 -10.464 1.00 89.00 99 PRO A CA 1
ATOM 672 C C . PRO A 1 99 ? 14.158 -8.268 -11.044 1.00 89.00 99 PRO A C 1
ATOM 674 O O . PRO A 1 99 ? 14.412 -7.327 -11.798 1.00 89.00 99 PRO A O 1
ATOM 677 N N . ALA A 1 100 ? 15.085 -9.134 -10.656 1.00 81.19 100 ALA A N 1
ATOM 678 C CA . ALA A 1 100 ? 16.467 -9.120 -11.113 1.00 81.19 100 ALA A CA 1
ATOM 679 C C . ALA A 1 100 ? 16.896 -10.549 -11.466 1.00 81.19 100 ALA A C 1
ATOM 681 O O . ALA A 1 100 ? 17.758 -11.143 -10.814 1.00 81.19 100 ALA A O 1
ATOM 682 N N . ALA A 1 101 ? 16.259 -11.126 -12.487 1.00 77.62 101 ALA A N 1
ATOM 683 C CA . ALA A 1 101 ? 16.571 -12.477 -12.944 1.00 77.62 101 ALA A CA 1
ATOM 684 C C . ALA A 1 101 ? 17.932 -12.550 -13.655 1.00 77.62 101 ALA A C 1
ATOM 686 O O . ALA A 1 101 ? 18.583 -13.598 -13.651 1.00 77.62 101 ALA A O 1
ATOM 687 N N . ASP A 1 102 ? 18.407 -11.438 -14.227 1.00 76.19 102 ASP A N 1
ATOM 688 C CA . ASP A 1 102 ? 19.721 -11.363 -14.854 1.00 76.19 102 ASP A CA 1
ATOM 689 C C . ASP A 1 102 ? 20.411 -9.991 -14.731 1.00 76.19 102 ASP A C 1
ATOM 691 O O . ASP A 1 102 ? 19.897 -9.020 -14.175 1.00 76.19 102 ASP A O 1
ATOM 695 N N . ALA A 1 103 ? 21.638 -9.932 -15.256 1.00 77.06 103 ALA A N 1
ATOM 696 C CA . ALA A 1 103 ? 22.478 -8.742 -15.246 1.00 77.06 103 ALA A CA 1
ATOM 697 C C . ALA A 1 103 ? 21.914 -7.580 -16.081 1.00 77.06 103 ALA A C 1
ATOM 699 O O . ALA A 1 103 ? 22.195 -6.425 -15.762 1.00 77.06 103 ALA A O 1
ATOM 700 N N . ALA A 1 104 ? 21.161 -7.865 -17.146 1.00 78.06 104 ALA A N 1
ATOM 701 C CA . ALA A 1 104 ? 20.583 -6.847 -18.014 1.00 78.06 104 ALA A CA 1
ATOM 702 C C . ALA A 1 104 ? 19.402 -6.163 -17.319 1.00 78.06 104 ALA A C 1
ATOM 704 O O . ALA A 1 104 ? 19.375 -4.934 -17.251 1.00 78.06 104 ALA A O 1
ATOM 705 N N . GLN A 1 105 ? 18.505 -6.943 -16.711 1.00 78.31 105 GLN A N 1
ATOM 706 C CA . GLN A 1 105 ? 17.425 -6.426 -15.869 1.00 78.31 105 GLN A CA 1
ATOM 707 C C . GLN A 1 105 ? 17.982 -5.634 -14.685 1.00 78.31 105 GLN A C 1
ATOM 709 O O . GLN A 1 105 ? 17.542 -4.514 -14.418 1.00 78.31 105 GLN A O 1
ATOM 714 N N . ALA A 1 106 ? 19.019 -6.161 -14.027 1.00 81.06 106 ALA A N 1
ATOM 715 C CA . ALA A 1 106 ? 19.646 -5.470 -12.912 1.00 81.06 106 ALA A CA 1
ATOM 716 C C . ALA A 1 106 ? 20.272 -4.125 -13.322 1.00 81.06 106 ALA A C 1
ATOM 718 O O . ALA A 1 106 ? 20.150 -3.120 -12.615 1.00 81.06 106 ALA A O 1
ATOM 719 N N . LEU A 1 107 ? 20.929 -4.081 -14.483 1.00 81.12 107 LEU A N 1
ATOM 720 C CA . LEU A 1 107 ? 21.512 -2.852 -15.010 1.00 81.12 107 LEU A CA 1
ATOM 721 C C . LEU A 1 107 ? 20.433 -1.840 -15.419 1.00 81.12 107 LEU A C 1
ATOM 723 O O . LEU A 1 107 ? 20.579 -0.659 -15.104 1.00 81.12 107 LEU A O 1
ATOM 727 N N . ALA A 1 108 ? 19.355 -2.299 -16.062 1.00 81.75 108 ALA A N 1
ATOM 728 C CA . ALA A 1 108 ? 18.229 -1.459 -16.467 1.00 81.75 108 ALA A CA 1
ATOM 729 C C . ALA A 1 108 ? 17.536 -0.818 -15.254 1.00 81.75 108 ALA A C 1
ATOM 731 O O . ALA A 1 108 ? 17.269 0.383 -15.244 1.00 81.75 108 ALA A O 1
ATOM 732 N N . ALA A 1 109 ? 17.331 -1.584 -14.180 1.00 87.31 109 ALA A N 1
ATOM 733 C CA . ALA A 1 109 ? 16.672 -1.091 -12.974 1.00 87.31 109 ALA A CA 1
ATOM 734 C C . ALA A 1 109 ? 17.553 -0.172 -12.114 1.00 87.31 109 ALA A C 1
ATOM 736 O O . ALA A 1 109 ? 17.041 0.582 -11.284 1.00 87.31 109 ALA A O 1
ATOM 737 N N . ARG A 1 110 ? 18.881 -0.204 -12.289 1.00 87.75 110 ARG A N 1
ATOM 738 C CA . ARG A 1 110 ? 19.829 0.492 -11.407 1.00 87.75 110 ARG A CA 1
ATOM 739 C C . ARG A 1 110 ? 19.606 2.003 -11.356 1.00 87.75 110 ARG A C 1
ATOM 741 O O . ARG A 1 110 ? 19.683 2.582 -10.272 1.00 87.75 110 ARG A O 1
ATOM 748 N N . ALA A 1 111 ? 19.349 2.636 -12.500 1.00 87.00 111 ALA A N 1
ATOM 749 C CA . ALA A 1 111 ? 19.142 4.082 -12.567 1.00 87.00 111 ALA A CA 1
ATOM 750 C C . ALA A 1 111 ? 17.846 4.495 -11.849 1.00 87.00 111 ALA A C 1
ATOM 752 O O . ALA A 1 111 ? 17.877 5.405 -11.021 1.00 87.00 111 ALA A O 1
ATOM 753 N N . ALA A 1 112 ? 16.750 3.766 -12.081 1.00 90.38 112 ALA A N 1
ATOM 754 C CA . ALA A 1 112 ? 15.482 3.961 -11.381 1.00 90.38 112 ALA A CA 1
ATOM 755 C C . ALA A 1 112 ? 15.619 3.741 -9.865 1.00 90.38 112 ALA A C 1
ATOM 757 O O . ALA A 1 112 ? 15.236 4.604 -9.080 1.00 90.38 112 ALA A O 1
ATOM 758 N N . CYS A 1 113 ? 16.258 2.647 -9.436 1.00 89.06 113 CYS A N 1
ATOM 759 C CA . CYS A 1 113 ? 16.501 2.364 -8.016 1.00 89.06 113 CYS A CA 1
ATOM 760 C C . CYS A 1 113 ? 17.322 3.474 -7.343 1.00 89.06 113 CYS A C 1
ATOM 762 O O . CYS A 1 113 ? 16.997 3.925 -6.245 1.00 89.06 113 CYS A O 1
ATOM 764 N N . SER A 1 114 ? 18.374 3.955 -8.015 1.00 86.38 114 SER A N 1
ATOM 765 C CA . SER A 1 114 ? 19.191 5.056 -7.502 1.00 86.38 114 SER A CA 1
ATOM 766 C C . SER A 1 114 ? 18.400 6.362 -7.397 1.00 86.38 114 SER A C 1
ATOM 768 O O . SER A 1 114 ? 18.621 7.119 -6.454 1.00 86.38 114 SER A O 1
ATOM 770 N N . ALA A 1 115 ? 17.501 6.634 -8.346 1.00 83.00 115 ALA A N 1
ATOM 771 C CA . ALA A 1 115 ? 16.657 7.824 -8.332 1.00 83.00 115 ALA A CA 1
ATOM 772 C C . ALA A 1 115 ? 15.615 7.765 -7.200 1.00 83.00 115 ALA A C 1
ATOM 774 O O . ALA A 1 115 ? 15.462 8.735 -6.460 1.00 83.00 115 ALA A O 1
ATOM 775 N N . LEU A 1 116 ? 14.988 6.603 -6.991 1.00 84.56 116 LEU A N 1
ATOM 776 C CA . LEU A 1 116 ? 14.038 6.359 -5.899 1.00 84.56 116 LEU A CA 1
ATOM 777 C C . LEU A 1 116 ? 14.672 6.557 -4.517 1.00 84.56 116 LEU A C 1
ATOM 779 O O . LEU A 1 116 ? 14.068 7.169 -3.639 1.00 84.56 116 LEU A O 1
ATOM 783 N N . ARG A 1 117 ? 15.920 6.116 -4.331 1.00 78.69 117 ARG A N 1
ATOM 784 C CA . ARG A 1 117 ? 16.671 6.328 -3.079 1.00 78.69 117 ARG A CA 1
ATOM 785 C C . ARG A 1 117 ? 17.062 7.781 -2.833 1.00 78.69 117 ARG A C 1
ATOM 787 O O . ARG A 1 117 ? 17.332 8.149 -1.694 1.00 78.69 117 ARG A O 1
ATOM 794 N N . GLY A 1 118 ? 17.111 8.593 -3.887 1.00 72.31 118 GLY A N 1
ATOM 795 C CA . GLY A 1 118 ? 17.382 10.027 -3.802 1.00 72.31 118 GLY A CA 1
ATOM 796 C C . GLY A 1 118 ? 16.182 10.860 -3.346 1.00 72.31 118 GLY A C 1
ATOM 797 O O . GLY A 1 118 ? 16.333 12.062 -3.128 1.00 72.31 118 GLY A O 1
ATOM 798 N N . LEU A 1 119 ? 14.997 10.256 -3.204 1.00 72.25 119 LEU A N 1
ATOM 799 C CA . LEU A 1 119 ? 13.806 10.944 -2.718 1.00 72.25 119 LEU A CA 1
ATOM 800 C C . LEU A 1 119 ? 13.970 11.366 -1.256 1.00 72.25 119 LEU A C 1
ATOM 802 O O . LEU A 1 119 ? 14.600 10.681 -0.457 1.00 72.25 119 LEU A O 1
ATOM 806 N N . GLY A 1 120 ? 13.334 12.479 -0.874 1.00 56.91 120 GLY A N 1
ATOM 807 C CA . GLY A 1 120 ? 13.357 12.947 0.518 1.00 56.91 120 GLY A CA 1
ATOM 808 C C . GLY A 1 120 ? 12.727 11.956 1.506 1.00 56.91 120 GLY A C 1
ATOM 809 O O . GLY A 1 120 ? 13.021 12.005 2.697 1.00 56.91 120 GLY A O 1
ATOM 810 N N . ARG A 1 121 ? 11.859 11.065 1.010 1.00 62.72 121 ARG A N 1
ATOM 811 C CA . ARG A 1 121 ? 11.222 9.967 1.748 1.00 62.72 121 ARG A CA 1
ATOM 812 C C . ARG A 1 121 ? 11.210 8.732 0.827 1.00 62.72 121 ARG A C 1
ATOM 814 O O . ARG A 1 121 ? 10.229 8.547 0.111 1.00 62.72 121 ARG A O 1
ATOM 821 N N . PRO A 1 122 ? 12.321 7.978 0.733 1.00 73.00 122 PRO A N 1
ATOM 822 C CA . PRO A 1 122 ? 12.456 6.907 -0.248 1.00 73.00 122 PRO A CA 1
ATOM 823 C C . PRO A 1 122 ? 11.648 5.666 0.168 1.00 73.00 122 PRO A C 1
ATOM 825 O O . PRO A 1 122 ? 11.612 5.348 1.360 1.00 73.00 122 PRO A O 1
ATOM 828 N N . PRO A 1 123 ? 11.026 4.945 -0.784 1.00 84.25 123 PRO A N 1
ATOM 829 C CA . PRO A 1 123 ? 10.456 3.632 -0.504 1.00 84.25 123 PRO A CA 1
ATOM 830 C C . PRO A 1 123 ? 11.562 2.620 -0.190 1.00 84.25 123 PRO A C 1
ATOM 832 O O . PRO A 1 123 ? 12.708 2.792 -0.613 1.00 84.25 123 PRO A O 1
ATOM 835 N N . LEU A 1 124 ? 11.210 1.528 0.491 1.00 87.06 124 LEU A N 1
ATOM 836 C CA . LEU A 1 124 ? 12.111 0.388 0.633 1.00 87.06 124 LEU A CA 1
ATOM 837 C C . LEU A 1 124 ? 12.254 -0.306 -0.725 1.00 87.06 124 LEU A C 1
ATOM 839 O O . LEU A 1 124 ? 11.294 -0.903 -1.217 1.00 87.06 124 LEU A O 1
ATOM 843 N N . VAL A 1 125 ? 13.443 -0.266 -1.323 1.00 90.12 125 VAL A N 1
ATOM 844 C CA . VAL A 1 125 ? 13.683 -0.911 -2.617 1.00 90.12 125 VAL A CA 1
ATOM 845 C C . VAL A 1 125 ? 14.251 -2.311 -2.389 1.00 90.12 125 VAL A C 1
ATOM 847 O O . VAL A 1 125 ? 15.329 -2.474 -1.810 1.00 90.12 125 VAL A O 1
ATOM 850 N N . VAL A 1 126 ? 13.547 -3.337 -2.866 1.00 91.19 126 VAL A N 1
ATOM 851 C CA . VAL A 1 126 ? 13.914 -4.748 -2.695 1.00 91.19 126 VAL A CA 1
ATOM 852 C C . VAL A 1 126 ? 14.115 -5.393 -4.058 1.00 91.19 126 VAL A C 1
ATOM 854 O O . VAL A 1 126 ? 13.194 -5.471 -4.865 1.00 91.19 126 VAL A O 1
ATOM 857 N N . GLY A 1 127 ? 15.324 -5.883 -4.311 1.00 90.31 127 GLY A N 1
ATOM 858 C CA . GLY A 1 127 ? 15.595 -6.744 -5.454 1.00 90.31 127 GLY A CA 1
ATOM 859 C C . GLY A 1 127 ? 15.212 -8.182 -5.133 1.00 90.31 127 GLY A C 1
ATOM 860 O O . GLY A 1 127 ? 15.521 -8.659 -4.040 1.00 90.31 127 GLY A O 1
ATOM 861 N N . VAL A 1 128 ? 14.595 -8.883 -6.076 1.00 88.12 128 VAL A N 1
ATOM 862 C CA . VAL A 1 128 ? 14.341 -10.323 -5.962 1.00 88.12 128 VAL A CA 1
ATOM 863 C C . VAL A 1 128 ? 14.944 -11.027 -7.168 1.00 88.12 128 VAL A C 1
ATOM 865 O O . VAL A 1 128 ? 14.618 -10.708 -8.312 1.00 88.12 128 VAL A O 1
ATOM 868 N N . THR A 1 129 ? 15.868 -11.947 -6.912 1.00 82.44 129 THR A N 1
ATOM 869 C CA . THR A 1 129 ? 16.520 -12.751 -7.941 1.00 82.44 129 THR A CA 1
ATOM 870 C C . THR A 1 129 ? 15.789 -14.077 -8.096 1.00 82.44 129 THR A C 1
ATOM 872 O O . THR A 1 129 ? 15.387 -14.701 -7.121 1.00 82.44 129 THR A O 1
ATOM 875 N N . PHE A 1 130 ? 15.630 -14.509 -9.345 1.00 70.56 130 PHE A N 1
ATOM 876 C CA . PHE A 1 130 ? 15.013 -15.796 -9.696 1.00 70.56 130 PHE A CA 1
ATOM 877 C C . PHE A 1 130 ? 16.025 -16.800 -10.259 1.00 70.56 130 PHE A C 1
ATOM 879 O O . PHE A 1 130 ? 15.711 -17.968 -10.480 1.00 70.56 130 PHE A O 1
ATOM 886 N N . ALA A 1 131 ? 17.266 -16.357 -10.481 1.00 63.75 131 ALA A N 1
ATOM 887 C CA . ALA A 1 131 ? 18.341 -17.179 -11.014 1.00 63.75 131 ALA A CA 1
ATOM 888 C C . ALA A 1 131 ? 19.273 -17.671 -9.900 1.00 63.75 131 ALA A C 1
ATOM 890 O O . ALA A 1 131 ? 19.925 -16.882 -9.215 1.00 63.75 131 ALA A O 1
ATOM 891 N N . ALA A 1 132 ? 19.405 -18.993 -9.776 1.00 51.53 132 ALA A N 1
ATOM 892 C CA . ALA A 1 132 ? 20.370 -19.611 -8.875 1.00 51.53 132 ALA A CA 1
ATOM 893 C C . ALA A 1 132 ? 21.817 -19.347 -9.343 1.00 51.53 132 ALA A C 1
ATOM 895 O O . ALA A 1 132 ? 22.191 -19.676 -10.471 1.00 51.53 132 ALA A O 1
ATOM 896 N N . GLY A 1 133 ? 22.655 -18.806 -8.453 1.00 51.25 133 GLY A N 1
ATOM 897 C CA . GLY A 1 133 ? 24.115 -18.852 -8.595 1.00 51.25 133 GLY A CA 1
ATOM 898 C C . GLY A 1 133 ? 24.773 -17.780 -9.471 1.00 51.25 133 GLY A C 1
ATOM 899 O O . GLY A 1 133 ? 25.852 -18.035 -10.008 1.00 51.25 133 GLY A O 1
ATOM 900 N N . ARG A 1 134 ? 24.183 -16.588 -9.621 1.00 52.19 134 ARG A N 1
ATOM 901 C CA . ARG A 1 134 ? 24.881 -15.438 -10.224 1.00 52.19 134 ARG A CA 1
ATOM 902 C C . ARG A 1 134 ? 25.227 -14.382 -9.184 1.00 52.19 134 ARG A C 1
ATOM 904 O O . ARG A 1 134 ? 24.435 -14.089 -8.298 1.00 52.19 134 ARG A O 1
ATOM 911 N N . ASP A 1 135 ? 26.429 -13.830 -9.336 1.00 53.28 135 ASP A N 1
ATOM 912 C CA . ASP A 1 135 ? 26.923 -12.682 -8.581 1.00 53.28 135 ASP A CA 1
ATOM 913 C C . ASP A 1 135 ? 25.929 -11.528 -8.773 1.00 53.28 135 ASP A C 1
ATOM 915 O O . ASP A 1 135 ? 25.631 -11.184 -9.927 1.00 53.28 135 ASP A O 1
ATOM 919 N N . PRO A 1 136 ? 25.340 -10.976 -7.700 1.00 53.34 136 PRO A N 1
ATOM 920 C CA . PRO A 1 136 ? 24.375 -9.913 -7.850 1.00 53.34 136 PRO A CA 1
ATOM 921 C C . PRO A 1 136 ? 25.088 -8.700 -8.429 1.00 53.34 136 PRO A C 1
ATOM 923 O O . PRO A 1 136 ? 25.830 -7.994 -7.744 1.00 53.34 136 PRO A O 1
ATOM 926 N N . VAL A 1 137 ? 24.850 -8.437 -9.716 1.00 54.88 137 VAL A N 1
ATOM 927 C CA . VAL A 1 137 ? 25.084 -7.110 -10.285 1.00 54.88 137 VAL A CA 1
ATOM 928 C C . VAL A 1 137 ? 24.473 -6.125 -9.304 1.00 54.88 137 VAL A C 1
ATOM 930 O O . VAL A 1 137 ? 23.329 -6.322 -8.903 1.00 54.88 137 VAL A O 1
ATOM 933 N N . ALA A 1 138 ? 25.261 -5.132 -8.881 1.00 61.81 138 ALA A N 1
ATOM 934 C CA . ALA A 1 138 ? 24.906 -4.178 -7.839 1.00 61.81 138 ALA A CA 1
ATOM 935 C C . ALA A 1 138 ? 23.647 -3.385 -8.225 1.00 61.81 138 ALA A C 1
ATOM 937 O O . ALA A 1 138 ? 23.712 -2.256 -8.722 1.00 61.81 138 ALA A O 1
ATOM 938 N N . LEU A 1 139 ? 22.494 -4.013 -8.010 1.00 69.81 139 LEU A N 1
ATOM 939 C CA . LEU A 1 139 ? 21.192 -3.396 -7.974 1.00 69.81 139 LEU A CA 1
ATOM 940 C C . LEU A 1 139 ? 21.293 -2.357 -6.864 1.00 69.81 139 LEU A C 1
ATOM 942 O O . LEU A 1 139 ? 21.780 -2.651 -5.770 1.00 69.81 139 LEU A O 1
ATOM 946 N N . ALA A 1 140 ? 20.896 -1.121 -7.142 1.00 74.75 140 ALA A N 1
ATOM 947 C CA . ALA A 1 140 ? 20.951 -0.057 -6.147 1.00 74.75 140 ALA A CA 1
ATOM 948 C C . ALA A 1 140 ? 19.814 -0.208 -5.118 1.00 74.75 140 ALA A C 1
ATOM 950 O O . ALA A 1 140 ? 19.169 0.776 -4.780 1.00 74.75 140 ALA A O 1
ATOM 951 N N . THR A 1 141 ? 19.556 -1.421 -4.630 1.00 81.19 141 THR A N 1
ATOM 952 C CA . THR A 1 141 ? 18.480 -1.750 -3.691 1.00 81.19 141 THR A CA 1
ATOM 953 C C . THR A 1 141 ? 18.962 -1.724 -2.249 1.00 81.19 141 THR A C 1
ATOM 955 O O . THR A 1 141 ? 20.163 -1.652 -1.965 1.00 81.19 141 THR A O 1
ATOM 958 N N . ASP A 1 142 ? 18.013 -1.713 -1.322 1.00 80.62 142 ASP A N 1
ATOM 959 C CA . ASP A 1 142 ? 18.280 -1.795 0.113 1.00 80.62 142 ASP A CA 1
ATOM 960 C C . ASP A 1 142 ? 18.450 -3.252 0.550 1.00 80.62 142 ASP A C 1
ATOM 962 O O . ASP A 1 142 ? 19.267 -3.563 1.421 1.00 80.62 142 ASP A O 1
ATOM 966 N N . HIS A 1 143 ? 17.719 -4.155 -0.107 1.00 83.81 143 HIS A N 1
ATOM 967 C CA . HIS A 1 143 ? 17.807 -5.593 0.099 1.00 83.81 143 HIS A CA 1
ATOM 968 C C . HIS A 1 143 ? 17.809 -6.354 -1.223 1.00 83.81 143 HIS A C 1
ATOM 970 O O . HIS A 1 143 ? 17.314 -5.874 -2.245 1.00 83.81 143 HIS A O 1
ATOM 976 N N . LEU A 1 144 ? 18.372 -7.557 -1.169 1.00 86.06 144 LEU A N 1
ATOM 977 C CA . LEU A 1 144 ? 18.325 -8.535 -2.239 1.00 86.06 144 LEU A CA 1
ATOM 978 C C . LEU A 1 144 ? 17.850 -9.864 -1.653 1.00 86.06 144 LEU A C 1
ATOM 980 O O . LEU A 1 144 ? 18.390 -10.313 -0.640 1.00 86.06 144 LEU A O 1
ATOM 984 N N . LEU A 1 145 ? 16.836 -10.454 -2.272 1.00 85.25 145 LEU A N 1
ATOM 985 C CA . LEU A 1 145 ? 16.266 -11.745 -1.906 1.00 85.25 145 LEU A CA 1
ATOM 986 C C . LEU A 1 145 ? 16.493 -12.739 -3.042 1.00 85.25 145 LEU A C 1
ATOM 988 O O . LEU A 1 145 ? 16.419 -12.358 -4.203 1.00 85.25 145 LEU A O 1
ATOM 992 N N . GLU A 1 146 ? 16.735 -14.001 -2.700 1.00 83.50 146 GLU A N 1
ATOM 993 C CA . GLU A 1 146 ? 16.877 -15.101 -3.673 1.00 83.50 146 GLU A CA 1
ATOM 994 C C . GLU A 1 146 ? 15.546 -15.801 -3.983 1.00 83.50 146 GLU A C 1
ATOM 996 O O . GLU A 1 146 ? 15.492 -16.728 -4.786 1.00 83.50 146 GLU A O 1
ATOM 1001 N N . ASP A 1 147 ? 14.479 -15.397 -3.293 1.00 79.94 147 ASP A N 1
ATOM 1002 C CA . ASP A 1 147 ? 13.157 -16.000 -3.380 1.00 79.94 147 ASP A CA 1
ATOM 1003 C C . ASP A 1 147 ? 12.080 -14.943 -3.103 1.00 79.94 147 ASP A C 1
ATOM 1005 O O . ASP A 1 147 ? 12.185 -14.167 -2.145 1.00 79.94 147 ASP A O 1
ATOM 1009 N N . ALA A 1 148 ? 11.024 -14.942 -3.918 1.0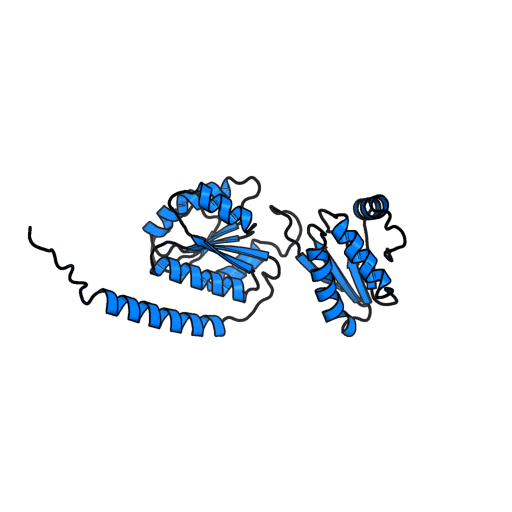0 81.62 148 ALA A N 1
ATOM 1010 C CA . ALA A 1 148 ? 9.849 -14.104 -3.705 1.00 81.62 148 ALA A CA 1
ATOM 1011 C C . ALA A 1 148 ? 9.111 -14.482 -2.412 1.00 81.62 148 ALA A C 1
ATOM 1013 O O . ALA A 1 148 ? 8.602 -13.599 -1.727 1.00 81.62 148 ALA A O 1
ATOM 1014 N N . GLY A 1 149 ? 9.124 -15.758 -2.009 1.00 79.31 149 GLY A N 1
ATOM 1015 C CA . GLY A 1 149 ? 8.515 -16.215 -0.755 1.00 79.31 149 GLY A CA 1
ATOM 1016 C C . GLY A 1 149 ? 9.155 -15.618 0.506 1.00 79.31 149 GLY A C 1
ATOM 1017 O O . GLY A 1 149 ? 8.514 -15.543 1.555 1.00 79.31 149 GLY A O 1
ATOM 1018 N N . ALA A 1 150 ? 10.395 -15.128 0.419 1.00 82.00 150 ALA A N 1
ATOM 1019 C CA . ALA A 1 150 ? 11.068 -14.443 1.523 1.00 82.00 150 ALA A CA 1
ATOM 1020 C C . ALA A 1 150 ? 10.642 -12.972 1.679 1.00 82.00 150 ALA A C 1
ATOM 1022 O O . ALA A 1 150 ? 10.985 -12.344 2.689 1.00 82.00 150 ALA A O 1
ATOM 1023 N N . LEU A 1 151 ? 9.920 -12.420 0.695 1.00 84.75 151 LEU A N 1
ATOM 1024 C CA . LEU A 1 151 ? 9.537 -11.014 0.655 1.00 84.75 151 LEU A CA 1
ATOM 1025 C C . LEU A 1 151 ? 8.625 -10.633 1.830 1.00 84.75 151 LEU A C 1
ATOM 1027 O O . LEU A 1 151 ? 9.042 -9.746 2.574 1.00 84.75 151 LEU A O 1
ATOM 1031 N N . PRO A 1 152 ? 7.500 -11.321 2.120 1.00 80.38 152 PRO A N 1
ATOM 1032 C CA . PRO A 1 152 ? 6.648 -10.971 3.264 1.00 80.38 152 PRO A CA 1
ATOM 1033 C C . PRO A 1 152 ? 7.421 -10.931 4.589 1.00 80.38 152 PRO A C 1
ATOM 1035 O O . PRO A 1 152 ? 7.411 -9.932 5.304 1.00 80.38 152 PRO A O 1
ATOM 1038 N N . GLY A 1 153 ? 8.241 -11.954 4.858 1.00 75.88 153 GLY A N 1
ATOM 1039 C CA . GLY A 1 153 ? 9.046 -12.005 6.080 1.00 75.88 153 GLY A CA 1
ATOM 1040 C C . GLY A 1 153 ? 10.127 -10.918 6.165 1.00 75.88 153 GLY A C 1
ATOM 1041 O O . GLY A 1 153 ? 10.539 -10.543 7.265 1.00 75.88 153 GLY A O 1
ATOM 1042 N N . LEU A 1 154 ? 10.629 -10.405 5.034 1.00 81.81 154 LEU A N 1
ATOM 1043 C CA . LEU A 1 154 ? 11.473 -9.208 5.022 1.00 81.81 154 LEU A CA 1
ATOM 1044 C C . LEU A 1 154 ? 10.644 -7.967 5.359 1.00 81.81 154 LEU A C 1
ATOM 1046 O O . LEU A 1 154 ? 11.099 -7.162 6.175 1.00 81.81 154 LEU A O 1
ATOM 1050 N N . LEU A 1 155 ? 9.470 -7.816 4.744 1.00 84.06 155 LEU A N 1
ATOM 1051 C CA . LEU A 1 155 ? 8.625 -6.641 4.920 1.00 84.06 155 LEU A CA 1
ATOM 1052 C C . LEU A 1 155 ? 8.123 -6.520 6.359 1.00 84.06 155 LEU A C 1
ATOM 1054 O O . LEU A 1 155 ? 8.269 -5.445 6.935 1.00 84.06 155 LEU A O 1
ATOM 1058 N N . ASP A 1 156 ? 7.730 -7.624 6.993 1.00 75.12 156 ASP A N 1
ATOM 1059 C CA . ASP A 1 156 ? 7.388 -7.675 8.422 1.00 75.12 156 ASP A CA 1
ATOM 1060 C C . ASP A 1 156 ? 8.501 -7.119 9.326 1.00 75.12 156 ASP A C 1
ATOM 1062 O O . ASP A 1 156 ? 8.248 -6.495 10.358 1.00 75.12 156 ASP A O 1
ATOM 1066 N N . ARG A 1 157 ? 9.767 -7.343 8.949 1.00 70.94 157 ARG A N 1
ATOM 1067 C CA . ARG A 1 157 ? 10.937 -6.896 9.723 1.00 70.94 157 ARG A CA 1
ATOM 1068 C C . ARG A 1 157 ? 11.385 -5.477 9.391 1.00 70.94 157 ARG A C 1
ATOM 1070 O O . ARG A 1 157 ? 12.056 -4.853 10.213 1.00 70.94 157 ARG A O 1
ATOM 1077 N N . ARG A 1 158 ? 11.156 -5.023 8.158 1.00 71.50 158 ARG A N 1
ATOM 1078 C CA . ARG A 1 158 ? 11.803 -3.827 7.587 1.00 71.50 158 ARG A CA 1
ATOM 1079 C C . ARG A 1 158 ? 10.858 -2.681 7.335 1.00 71.50 158 ARG A C 1
ATOM 1081 O O . ARG A 1 158 ? 11.290 -1.536 7.414 1.00 71.50 158 ARG A O 1
ATOM 1088 N N . VAL A 1 159 ? 9.602 -2.987 7.071 1.00 67.81 159 VAL A N 1
ATOM 1089 C CA . VAL A 1 159 ? 8.541 -2.003 6.988 1.00 67.81 159 VAL A CA 1
ATOM 1090 C C . VAL A 1 159 ? 7.683 -2.230 8.227 1.00 67.81 159 VAL A C 1
ATOM 1092 O O . VAL A 1 159 ? 6.704 -2.975 8.146 1.00 67.81 159 VAL A O 1
ATOM 1095 N N . PRO A 1 160 ? 8.092 -1.674 9.390 1.00 52.94 160 PRO A N 1
ATOM 1096 C CA . PRO A 1 160 ? 7.396 -1.905 10.649 1.00 52.94 160 PRO A CA 1
ATOM 1097 C C . PRO A 1 160 ? 5.895 -1.720 10.439 1.00 52.94 160 PRO A C 1
ATOM 1099 O O . PRO A 1 160 ? 5.485 -0.782 9.746 1.00 52.94 160 PRO A O 1
ATOM 1102 N N . ALA A 1 161 ? 5.096 -2.644 10.986 1.00 50.66 161 ALA A N 1
ATOM 1103 C CA . ALA A 1 161 ? 3.647 -2.484 11.057 1.00 50.66 161 ALA A CA 1
ATOM 1104 C C . ALA A 1 161 ? 3.375 -1.051 11.511 1.00 50.66 161 ALA A C 1
ATOM 1106 O O . ALA A 1 161 ? 3.978 -0.639 12.497 1.00 50.66 161 ALA A O 1
ATOM 1107 N N . ALA A 1 162 ? 2.593 -0.298 10.733 1.00 48.03 162 ALA A N 1
ATOM 1108 C CA . ALA A 1 162 ? 2.550 1.161 10.769 1.00 48.03 162 ALA A CA 1
ATOM 1109 C C . ALA A 1 162 ? 2.602 1.746 12.195 1.00 48.03 162 ALA A C 1
ATOM 1111 O O . ALA A 1 162 ? 1.576 1.943 12.837 1.00 48.03 162 ALA A O 1
ATOM 1112 N N . ASP A 1 163 ? 3.822 2.065 12.624 1.00 39.44 163 ASP A N 1
ATOM 1113 C CA . ASP A 1 163 ? 4.169 2.915 13.750 1.00 39.44 163 ASP A CA 1
ATOM 1114 C C . ASP A 1 163 ? 5.131 3.967 13.171 1.00 39.44 163 ASP A C 1
ATOM 1116 O O . ASP A 1 163 ? 6.342 3.775 13.093 1.00 39.44 163 ASP A O 1
ATOM 1120 N N . GLY A 1 164 ? 4.546 5.065 12.684 1.00 39.28 164 GLY A N 1
ATOM 1121 C CA . GLY A 1 164 ? 5.181 6.383 12.585 1.00 39.28 164 GLY A CA 1
ATOM 1122 C C . GLY A 1 164 ? 6.447 6.551 11.728 1.00 39.28 164 GLY A C 1
ATOM 1123 O O . GLY A 1 164 ? 7.557 6.483 12.242 1.00 39.28 164 GLY A O 1
ATOM 1124 N N . GLY A 1 165 ? 6.282 7.012 10.478 1.00 32.03 165 GLY A N 1
ATOM 1125 C CA . GLY A 1 165 ? 7.259 7.911 9.826 1.00 32.03 165 GLY A CA 1
ATOM 1126 C C . GLY A 1 165 ? 7.594 7.595 8.364 1.00 32.03 165 GLY A C 1
ATOM 1127 O O . GLY A 1 165 ? 8.595 6.955 8.084 1.00 32.03 165 GLY A O 1
ATOM 1128 N N . GLY A 1 166 ? 6.765 8.068 7.421 1.00 34.72 166 GLY A N 1
ATOM 1129 C CA . GLY A 1 166 ? 6.754 7.541 6.041 1.00 34.72 166 GLY A CA 1
ATOM 1130 C C . GLY A 1 166 ? 7.209 8.427 4.880 1.00 34.72 166 GLY A C 1
ATOM 1131 O O . GLY A 1 166 ? 8.355 8.854 4.867 1.00 34.72 166 GLY A O 1
ATOM 1132 N N . GLY A 1 167 ? 6.267 8.745 3.972 1.00 37.62 167 GLY A N 1
ATOM 1133 C CA . GLY A 1 167 ? 6.376 9.579 2.759 1.00 37.62 167 GLY A CA 1
ATOM 1134 C C . GLY A 1 167 ? 5.054 9.601 2.014 1.00 37.62 167 GLY A C 1
ATOM 1135 O O . GLY A 1 167 ? 4.824 8.691 1.250 1.00 37.62 167 GLY A O 1
ATOM 1136 N N . ALA A 1 168 ? 4.204 10.607 2.263 1.00 41.56 168 ALA A N 1
ATOM 1137 C CA . ALA A 1 168 ? 2.742 10.582 2.081 1.00 41.56 168 ALA A CA 1
ATOM 1138 C C . ALA A 1 168 ? 2.065 9.644 3.092 1.00 41.56 168 ALA A C 1
ATOM 1140 O O . ALA A 1 168 ? 2.312 8.444 3.140 1.00 41.56 168 ALA A O 1
ATOM 1141 N N . VAL A 1 169 ? 1.265 10.218 3.991 1.00 46.84 169 VAL A N 1
ATOM 1142 C CA . VAL A 1 169 ? 0.621 9.441 5.049 1.00 46.84 169 VAL A CA 1
ATOM 1143 C C . VAL A 1 169 ? -0.566 8.717 4.442 1.00 46.84 169 VAL A C 1
ATOM 1145 O O . VAL A 1 169 ? -1.673 9.253 4.382 1.00 46.84 169 VAL A O 1
ATOM 1148 N N . ARG A 1 170 ? -0.319 7.510 3.940 1.00 54.03 170 ARG A N 1
ATOM 1149 C CA . ARG A 1 170 ? -1.397 6.651 3.493 1.00 54.03 170 ARG A CA 1
ATOM 1150 C C . ARG A 1 170 ? -2.245 6.234 4.676 1.00 54.03 170 ARG A C 1
ATOM 1152 O O . ARG A 1 170 ? -1.746 5.772 5.696 1.00 54.03 170 ARG A O 1
ATOM 1159 N N . TRP A 1 171 ? -3.535 6.488 4.517 1.00 61.19 171 TRP A N 1
ATOM 1160 C CA . TRP A 1 171 ? -4.570 6.141 5.467 1.00 61.19 171 TRP A CA 1
ATOM 1161 C C . TRP A 1 171 ? -4.514 4.653 5.829 1.00 61.19 171 TRP A C 1
ATOM 1163 O O . TRP A 1 171 ? -4.619 3.803 4.949 1.00 61.19 171 TRP A O 1
ATOM 1173 N N . GLY A 1 172 ? -4.411 4.356 7.120 1.00 63.94 172 GLY A N 1
ATOM 1174 C CA . GLY A 1 172 ? -4.410 3.008 7.673 1.00 63.94 172 GLY A CA 1
ATOM 1175 C C . GLY A 1 172 ? -5.208 2.958 8.970 1.00 63.94 172 GLY A C 1
ATOM 1176 O O . GLY A 1 172 ? -5.488 3.984 9.589 1.00 63.94 172 GLY A O 1
ATOM 1177 N N . VAL A 1 173 ? -5.603 1.757 9.386 1.00 72.56 173 VAL A N 1
ATOM 1178 C CA . VAL A 1 173 ? -6.351 1.563 10.630 1.00 72.56 173 VAL A CA 1
ATOM 1179 C C . VAL A 1 173 ? -5.710 0.438 11.424 1.00 72.56 173 VAL A C 1
ATOM 1181 O O . VAL A 1 173 ? -5.767 -0.723 11.027 1.00 72.56 173 VAL A O 1
ATOM 1184 N N . ARG A 1 174 ? -5.121 0.778 12.570 1.00 77.12 174 ARG A N 1
ATOM 1185 C CA . ARG A 1 174 ? -4.577 -0.203 13.508 1.00 77.12 174 ARG A CA 1
ATOM 1186 C C . ARG A 1 174 ? -5.658 -0.634 14.489 1.00 77.12 174 ARG A C 1
ATOM 1188 O O . ARG A 1 174 ? -6.437 0.178 14.982 1.00 77.12 174 ARG A O 1
ATOM 1195 N N . LEU A 1 175 ? -5.706 -1.927 14.776 1.00 77.06 175 LEU A N 1
ATOM 1196 C CA . LEU A 1 175 ? -6.681 -2.521 15.681 1.00 77.06 175 LEU A CA 1
ATOM 1197 C C . LEU A 1 175 ? -5.958 -3.044 16.918 1.00 77.06 175 LEU A C 1
ATOM 1199 O O . LEU A 1 175 ? -5.067 -3.882 16.813 1.00 77.06 175 LEU A O 1
ATOM 1203 N N . ALA A 1 176 ? -6.350 -2.569 18.093 1.00 76.00 176 ALA A N 1
ATOM 1204 C CA . ALA A 1 176 ? -5.811 -3.027 19.363 1.00 76.00 176 ALA A CA 1
ATOM 1205 C C . ALA A 1 176 ? -6.947 -3.560 20.231 1.00 76.00 176 ALA A C 1
ATOM 1207 O O . ALA A 1 176 ? -7.934 -2.876 20.488 1.00 76.00 176 ALA A O 1
ATOM 1208 N N . ARG A 1 177 ? -6.830 -4.803 20.694 1.00 82.81 177 ARG A N 1
ATOM 1209 C CA . ARG A 1 177 ? -7.800 -5.358 21.637 1.00 82.81 177 ARG A CA 1
ATOM 1210 C C . ARG A 1 177 ? -7.414 -4.942 23.051 1.00 82.81 177 ARG A C 1
ATOM 1212 O O . ARG A 1 177 ? -6.333 -5.283 23.518 1.00 82.81 177 ARG A O 1
ATOM 1219 N N . GLU A 1 178 ? -8.324 -4.270 23.742 1.00 78.88 178 GLU A N 1
ATOM 1220 C CA . GLU A 1 178 ? -8.147 -3.861 25.136 1.00 78.88 178 GLU A CA 1
ATOM 1221 C C . GLU A 1 178 ? -9.145 -4.593 26.040 1.00 78.88 178 GLU A C 1
ATOM 1223 O O . GLU A 1 178 ? -10.154 -5.142 25.582 1.00 78.88 178 GLU A O 1
ATOM 1228 N N . ALA A 1 179 ? -8.864 -4.635 27.345 1.00 70.62 179 ALA A N 1
ATOM 1229 C CA . ALA A 1 179 ? -9.756 -5.261 28.314 1.00 70.62 179 ALA A CA 1
ATOM 1230 C C . ALA A 1 179 ? -11.120 -4.543 28.309 1.00 70.62 179 ALA A C 1
ATOM 1232 O O . ALA A 1 179 ? -11.276 -3.466 28.878 1.00 70.62 179 ALA A O 1
ATOM 1233 N N . GLY A 1 180 ? -12.104 -5.149 27.637 1.00 75.81 180 GLY A N 1
ATOM 1234 C CA . GLY A 1 180 ? -13.465 -4.625 27.518 1.00 75.81 180 GLY A CA 1
ATOM 1235 C C . GLY A 1 180 ? -13.847 -4.055 26.148 1.00 75.81 180 GLY A C 1
ATOM 1236 O O . GLY A 1 180 ? -14.958 -3.543 26.038 1.00 75.81 180 GLY A O 1
ATOM 1237 N N . GLY A 1 181 ? -13.003 -4.152 25.110 1.00 85.75 181 GLY A N 1
ATOM 1238 C CA . GLY A 1 181 ? -13.369 -3.662 23.776 1.00 85.75 181 GLY A CA 1
ATOM 1239 C C . GLY A 1 181 ? -12.291 -3.761 22.694 1.00 85.75 181 GLY A C 1
ATOM 1240 O O . GLY A 1 181 ? -11.307 -4.492 22.818 1.00 85.75 181 GLY A O 1
ATOM 1241 N N . LEU A 1 182 ? -12.514 -3.016 21.614 1.00 84.50 182 LEU A N 1
ATOM 1242 C CA . LEU A 1 182 ? -11.609 -2.838 20.484 1.00 84.50 182 LEU A CA 1
ATOM 1243 C C . LEU A 1 182 ? -11.239 -1.361 20.358 1.00 84.50 182 LEU A C 1
ATOM 1245 O O . LEU A 1 182 ? -12.114 -0.526 20.184 1.00 84.50 182 LEU A O 1
ATOM 1249 N N . THR A 1 183 ? -9.962 -1.033 20.376 1.00 83.00 183 THR A N 1
ATOM 1250 C CA . THR A 1 183 ? -9.476 0.291 20.000 1.00 83.00 183 THR A CA 1
ATOM 1251 C C . THR A 1 183 ? -9.122 0.280 18.514 1.00 83.00 183 THR A C 1
ATOM 1253 O O . THR A 1 183 ? -8.364 -0.568 18.048 1.00 83.00 183 THR A O 1
ATOM 1256 N N . VAL A 1 184 ? -9.710 1.199 17.761 1.00 82.19 184 VAL A N 1
ATOM 1257 C CA . VAL A 1 184 ? -9.527 1.414 16.328 1.00 82.19 184 VAL A CA 1
ATOM 1258 C C . VAL A 1 184 ? -8.747 2.708 16.180 1.00 82.19 184 VAL A C 1
ATOM 1260 O O . VAL A 1 184 ? -9.259 3.778 16.482 1.00 82.19 184 VAL A O 1
ATOM 1263 N N . VAL A 1 185 ? -7.501 2.610 15.750 1.00 81.88 185 VAL A N 1
ATOM 1264 C CA . VAL A 1 185 ? -6.553 3.718 15.703 1.00 81.88 185 VAL A CA 1
ATOM 1265 C C . VAL A 1 185 ? -6.311 4.071 14.234 1.00 81.88 185 VAL A C 1
ATOM 1267 O O . VAL A 1 185 ? -5.443 3.461 13.601 1.00 81.88 185 VAL A O 1
ATOM 1270 N N . PRO A 1 186 ? -7.116 4.964 13.630 1.00 77.69 186 PRO A N 1
ATOM 1271 C CA . PRO A 1 186 ? -6.807 5.477 12.307 1.00 77.69 186 PRO A CA 1
ATOM 1272 C C . PRO A 1 186 ? -5.509 6.292 12.336 1.00 77.69 186 PRO A C 1
ATOM 1274 O O . PRO A 1 186 ? -5.311 7.135 13.207 1.00 77.69 186 PRO A O 1
ATOM 1277 N N . GLY A 1 187 ? -4.646 6.058 11.354 1.00 76.12 187 GLY A N 1
ATOM 1278 C CA . GLY A 1 187 ? -3.476 6.880 11.058 1.00 76.12 187 GLY A CA 1
ATOM 1279 C C . GLY A 1 187 ? -3.565 7.358 9.616 1.00 76.12 187 GLY A C 1
ATOM 1280 O O . GLY A 1 187 ? -4.120 6.656 8.772 1.00 76.12 187 GLY A O 1
ATOM 1281 N N . GLY A 1 188 ? -3.081 8.558 9.304 1.00 72.00 188 GLY A N 1
ATOM 1282 C CA . GLY A 1 188 ? -3.331 9.113 7.972 1.00 72.00 188 GLY A CA 1
ATOM 1283 C C . GLY A 1 188 ? -3.746 10.561 7.915 1.00 72.00 188 GLY A C 1
ATOM 1284 O O . GLY A 1 188 ? -3.707 11.297 8.900 1.00 72.00 188 GLY A O 1
ATOM 1285 N N . VAL A 1 189 ? -4.196 10.914 6.715 1.00 78.69 189 VAL A N 1
ATOM 1286 C CA . VAL A 1 189 ? -5.082 12.047 6.465 1.00 78.69 189 VAL A CA 1
ATOM 1287 C C . VAL A 1 189 ? -6.523 11.570 6.632 1.00 78.69 189 VAL A C 1
ATOM 1289 O O . VAL A 1 189 ? -6.932 10.624 5.959 1.00 78.69 189 VAL A O 1
ATOM 1292 N N . LEU A 1 190 ? -7.281 12.215 7.518 1.00 80.62 190 LEU A N 1
ATOM 1293 C CA . LEU A 1 190 ? -8.721 12.021 7.647 1.00 80.62 190 LEU A CA 1
ATOM 1294 C C . LEU A 1 190 ? -9.463 12.990 6.712 1.00 80.62 190 LEU A C 1
ATOM 1296 O O . LEU A 1 190 ? -9.819 14.101 7.096 1.00 80.62 190 LEU A O 1
ATOM 1300 N N . ASP A 1 191 ? -9.699 12.533 5.492 1.00 82.75 191 ASP A N 1
ATOM 1301 C CA . ASP A 1 191 ? -10.601 13.093 4.485 1.00 82.75 191 ASP A CA 1
ATOM 1302 C C . ASP A 1 191 ? -11.962 12.348 4.441 1.00 82.75 191 ASP A C 1
ATOM 1304 O O . ASP A 1 191 ? -12.255 11.459 5.245 1.00 82.75 191 ASP A O 1
ATOM 1308 N N . ALA A 1 192 ? -12.833 12.696 3.491 1.00 79.19 192 ALA A N 1
ATOM 1309 C CA . ALA A 1 192 ? -14.143 12.049 3.363 1.00 79.19 192 ALA A CA 1
ATOM 1310 C C . ALA A 1 192 ? -14.048 10.546 3.010 1.00 79.19 192 ALA A C 1
ATOM 1312 O O . ALA A 1 192 ? -14.853 9.742 3.481 1.00 79.19 192 ALA A O 1
ATOM 1313 N N . ALA A 1 193 ? -13.065 10.148 2.196 1.00 77.06 193 ALA A N 1
ATOM 1314 C CA . ALA A 1 193 ? -12.910 8.769 1.732 1.00 77.06 193 ALA A CA 1
ATOM 1315 C C . ALA A 1 193 ? -12.365 7.848 2.836 1.00 77.06 193 ALA A C 1
ATOM 1317 O O . ALA A 1 193 ? -12.833 6.727 3.033 1.00 77.06 193 ALA A O 1
ATOM 1318 N N . SER A 1 194 ? -11.380 8.323 3.588 1.00 78.75 194 SER A N 1
ATOM 1319 C CA . SER A 1 194 ? -10.859 7.669 4.790 1.00 78.75 194 SER A CA 1
ATOM 1320 C C . SER A 1 194 ? -11.910 7.535 5.890 1.00 78.75 194 SER A C 1
ATOM 1322 O O . SER A 1 194 ? -12.009 6.461 6.480 1.00 78.75 194 SER A O 1
ATOM 1324 N N . ALA A 1 195 ? -12.751 8.550 6.113 1.00 85.31 195 ALA A N 1
ATOM 1325 C CA . ALA A 1 195 ? -13.864 8.457 7.057 1.00 85.31 195 ALA A CA 1
ATOM 1326 C C . ALA A 1 195 ? -14.879 7.358 6.673 1.00 85.31 195 ALA A C 1
ATOM 1328 O O . ALA A 1 195 ? -15.340 6.618 7.545 1.00 85.31 195 ALA A O 1
ATOM 1329 N N . LEU A 1 196 ? -15.182 7.189 5.378 1.00 81.25 196 LEU A N 1
ATOM 1330 C CA . LEU A 1 196 ? -16.020 6.081 4.893 1.00 81.25 196 LEU A CA 1
ATOM 1331 C C . LEU A 1 196 ? -15.365 4.715 5.141 1.00 81.25 196 LEU A C 1
ATOM 1333 O O . LEU A 1 196 ? -16.006 3.821 5.694 1.00 81.25 196 LEU A O 1
ATOM 1337 N N . ARG A 1 197 ? -14.072 4.572 4.830 1.00 79.44 197 ARG A N 1
ATOM 1338 C CA . ARG A 1 197 ? -13.315 3.338 5.117 1.00 79.44 197 ARG A CA 1
ATOM 1339 C C . ARG A 1 197 ? -13.280 3.017 6.614 1.00 79.44 197 ARG A C 1
ATOM 1341 O O . ARG A 1 197 ? -13.445 1.865 7.007 1.00 79.44 197 ARG A O 1
ATOM 1348 N N . LEU A 1 198 ? -13.113 4.029 7.469 1.00 85.12 198 LEU A N 1
ATOM 1349 C CA . LEU A 1 198 ? -13.168 3.861 8.923 1.00 85.12 198 LEU A CA 1
ATOM 1350 C C . LEU A 1 198 ? -14.523 3.315 9.379 1.00 85.12 198 LEU A C 1
ATOM 1352 O O . LEU A 1 198 ? -14.581 2.418 10.222 1.00 85.12 198 LEU A O 1
ATOM 1356 N N . ARG A 1 199 ? -15.609 3.844 8.806 1.00 86.00 199 ARG A N 1
ATOM 1357 C CA . ARG A 1 199 ? -16.974 3.399 9.095 1.00 86.00 199 ARG A CA 1
ATOM 1358 C C . ARG A 1 199 ? -17.153 1.923 8.753 1.00 86.00 199 ARG A C 1
ATOM 1360 O O . ARG A 1 199 ? -17.667 1.182 9.584 1.00 86.00 199 ARG A O 1
ATOM 1367 N N . GLU A 1 200 ? -16.683 1.472 7.593 1.00 80.69 200 GLU A N 1
ATOM 1368 C CA . GLU A 1 200 ? -16.740 0.054 7.198 1.00 80.69 200 GLU A CA 1
ATOM 1369 C C . GLU A 1 200 ? -15.992 -0.855 8.190 1.00 80.69 200 GLU A C 1
ATOM 1371 O O . GLU A 1 200 ? -16.506 -1.901 8.610 1.00 80.69 200 GLU A O 1
ATOM 1376 N N . VAL A 1 201 ? -14.801 -0.433 8.631 1.00 81.69 201 VAL A N 1
ATOM 1377 C CA . VAL A 1 201 ? -14.007 -1.165 9.631 1.00 81.69 201 VAL A CA 1
ATOM 1378 C C . VAL A 1 201 ? -14.758 -1.289 10.956 1.00 81.69 201 VAL A C 1
ATOM 1380 O O . VAL A 1 201 ? -14.771 -2.366 11.559 1.00 81.69 201 VAL A O 1
ATOM 1383 N N . VAL A 1 202 ? -15.397 -0.214 11.411 1.00 86.19 202 VAL A N 1
ATOM 1384 C CA . VAL A 1 202 ? -16.103 -0.191 12.696 1.00 86.19 202 VAL A CA 1
ATOM 1385 C C . VAL A 1 202 ? -17.421 -0.955 12.628 1.00 86.19 202 VAL A C 1
ATOM 1387 O O . VAL A 1 202 ? -17.682 -1.774 13.510 1.00 86.19 202 VAL A O 1
ATOM 1390 N N . GLU A 1 203 ? -18.223 -0.765 11.580 1.00 83.81 203 GLU A N 1
ATOM 1391 C CA . GLU A 1 203 ? -19.511 -1.455 11.428 1.00 83.81 203 GLU A CA 1
ATOM 1392 C C . GLU A 1 203 ? -19.333 -2.974 11.303 1.00 83.81 203 GLU A C 1
ATOM 1394 O O . GLU A 1 203 ? -20.048 -3.732 11.960 1.00 83.81 203 GLU A O 1
ATOM 1399 N N . SER A 1 204 ? -18.313 -3.440 10.574 1.00 81.62 204 SER A N 1
ATOM 1400 C CA . SER A 1 204 ? -18.006 -4.880 10.470 1.00 81.62 204 SER A CA 1
ATOM 1401 C C . SER A 1 204 ? -17.620 -5.532 11.805 1.00 81.62 204 SER A C 1
ATOM 1403 O O . SER A 1 204 ? -17.735 -6.748 11.960 1.00 81.62 204 SER A O 1
ATOM 1405 N N . ARG A 1 205 ? -17.188 -4.743 12.795 1.00 84.00 205 ARG A N 1
ATOM 1406 C CA . ARG A 1 205 ? -16.705 -5.229 14.101 1.00 84.00 205 ARG A CA 1
ATOM 1407 C C . ARG A 1 205 ? -17.668 -4.912 15.243 1.00 84.00 205 ARG A C 1
ATOM 1409 O O . ARG A 1 205 ? -17.537 -5.471 16.331 1.00 84.00 205 ARG A O 1
ATOM 1416 N N . ARG A 1 206 ? -18.677 -4.075 15.004 1.00 82.06 206 ARG A N 1
ATOM 1417 C CA . ARG A 1 206 ? -19.612 -3.574 16.021 1.00 82.06 206 ARG A CA 1
ATOM 1418 C C . ARG A 1 206 ? -20.377 -4.674 16.756 1.00 82.06 206 ARG A C 1
ATOM 1420 O O . ARG A 1 206 ? -20.635 -4.531 17.945 1.00 82.06 206 ARG A O 1
ATOM 1427 N N . ALA A 1 207 ? -20.707 -5.772 16.078 1.00 79.31 207 ALA A N 1
ATOM 1428 C CA . ALA A 1 207 ? -21.387 -6.915 16.693 1.00 79.31 207 ALA A CA 1
ATOM 1429 C C . ALA A 1 207 ? -20.458 -7.796 17.553 1.00 79.31 207 ALA A C 1
ATOM 1431 O O . ALA A 1 207 ? -20.935 -8.559 18.390 1.00 79.31 207 ALA A O 1
ATOM 1432 N N . LEU A 1 208 ? -19.141 -7.707 17.342 1.00 81.62 208 LEU A N 1
ATOM 1433 C CA . LEU A 1 208 ? -18.144 -8.585 17.962 1.00 81.62 208 LEU A CA 1
ATOM 1434 C C . LEU A 1 208 ? -17.570 -8.009 19.256 1.00 81.62 208 LEU A C 1
ATOM 1436 O O . LEU A 1 208 ? -17.092 -8.759 20.109 1.00 81.62 208 LEU A O 1
ATOM 1440 N N . TYR A 1 209 ? -17.607 -6.686 19.407 1.00 83.75 209 TYR A N 1
ATOM 1441 C CA . TYR A 1 209 ? -17.007 -6.002 20.541 1.00 83.75 209 TYR A CA 1
ATOM 1442 C C . TYR A 1 209 ? -18.061 -5.197 21.305 1.00 83.75 209 TYR A C 1
ATOM 1444 O O . TYR A 1 209 ? -18.725 -4.342 20.721 1.00 83.75 209 TYR A O 1
ATOM 1452 N N . PRO A 1 210 ? -18.185 -5.399 22.632 1.00 79.94 210 PRO A N 1
ATOM 1453 C CA . PRO A 1 210 ? -19.137 -4.660 23.464 1.00 79.94 210 PRO A CA 1
ATOM 1454 C C . PRO A 1 210 ? -18.769 -3.178 23.601 1.00 79.94 210 PRO A C 1
ATOM 1456 O O . PRO A 1 210 ? -19.539 -2.405 24.158 1.00 79.94 210 PRO A O 1
ATOM 1459 N N . ARG A 1 211 ? -17.584 -2.785 23.125 1.00 84.19 211 ARG A N 1
ATOM 1460 C CA . ARG A 1 211 ? -17.095 -1.415 23.054 1.00 84.19 211 ARG A CA 1
ATOM 1461 C C . ARG A 1 211 ? -16.057 -1.308 21.938 1.00 84.19 211 ARG A C 1
ATOM 1463 O O . ARG A 1 211 ? -15.196 -2.174 21.827 1.00 84.19 211 ARG A O 1
ATOM 1470 N N . ILE A 1 212 ? -16.126 -0.250 21.146 1.00 84.62 212 ILE A N 1
ATOM 1471 C CA . ILE A 1 212 ? -15.156 0.184 20.153 1.00 84.62 212 ILE A CA 1
ATOM 1472 C C . ILE A 1 212 ? -14.692 1.606 20.510 1.00 84.62 212 ILE A C 1
ATOM 1474 O O . ILE A 1 212 ? -15.491 2.518 20.620 1.00 84.62 212 ILE A O 1
ATOM 1478 N N . VAL A 1 213 ? -13.406 1.857 20.688 1.00 85.25 213 VAL A N 1
ATOM 1479 C CA . VAL A 1 213 ? -12.886 3.218 20.883 1.00 85.25 213 VAL A CA 1
ATOM 1480 C C . VAL A 1 213 ? -12.163 3.620 19.614 1.00 85.25 213 VAL A C 1
ATOM 1482 O O . VAL A 1 213 ? -11.248 2.924 19.207 1.00 85.25 213 VAL A O 1
ATOM 1485 N N . ILE A 1 214 ? -12.557 4.716 18.980 1.00 86.44 214 ILE A N 1
ATOM 1486 C CA . ILE A 1 214 ? -11.823 5.270 17.844 1.00 86.44 214 ILE A CA 1
ATOM 1487 C C . ILE A 1 214 ? -10.791 6.247 18.394 1.00 86.44 214 ILE A C 1
ATOM 1489 O O . ILE A 1 214 ? -11.147 7.258 18.989 1.00 86.44 214 ILE A O 1
ATOM 1493 N N . ASP A 1 215 ? -9.515 5.945 18.230 1.00 82.31 215 ASP A N 1
ATOM 1494 C CA . ASP A 1 215 ? -8.419 6.753 18.744 1.00 82.31 215 ASP A CA 1
ATOM 1495 C C . ASP A 1 215 ? -7.831 7.628 17.638 1.00 82.31 215 ASP A C 1
ATOM 1497 O O . ASP A 1 215 ? -7.071 7.168 16.793 1.00 82.31 215 ASP A O 1
ATOM 1501 N N . LEU A 1 216 ? -8.205 8.903 17.644 1.00 83.06 216 LEU A N 1
ATOM 1502 C CA . LEU A 1 216 ? -7.825 9.879 16.627 1.00 83.06 216 LEU A CA 1
ATOM 1503 C C . LEU A 1 216 ? -6.406 10.432 16.831 1.00 83.06 216 LEU A C 1
ATOM 1505 O O . LEU A 1 216 ? -5.945 11.221 16.015 1.00 83.06 216 LEU A O 1
ATOM 1509 N N . ARG A 1 217 ? -5.708 10.040 17.906 1.00 79.44 217 ARG A N 1
ATOM 1510 C CA . ARG A 1 217 ? -4.413 10.626 18.299 1.00 79.44 217 ARG A CA 1
ATOM 1511 C C . ARG A 1 217 ? -3.266 10.327 17.334 1.00 79.44 217 ARG A C 1
ATOM 1513 O O . ARG A 1 217 ? -2.267 11.030 17.363 1.00 79.44 217 ARG A O 1
ATOM 1520 N N . GLU A 1 218 ? -3.401 9.298 16.504 1.00 70.38 218 GLU A N 1
ATOM 1521 C CA . GLU A 1 218 ? -2.397 8.937 15.492 1.00 70.38 218 GLU A CA 1
ATOM 1522 C C . GLU A 1 218 ? -2.708 9.544 14.107 1.00 70.38 218 GLU A C 1
ATOM 1524 O O . GLU A 1 218 ? -2.014 9.262 13.125 1.00 70.38 218 GLU A O 1
ATOM 1529 N N . LEU A 1 219 ? -3.748 10.383 13.993 1.00 73.94 219 LEU A N 1
ATOM 1530 C CA . LEU A 1 219 ? -4.022 11.120 12.762 1.00 73.94 219 LEU A CA 1
ATOM 1531 C C . LEU A 1 219 ? -2.945 12.178 12.529 1.00 73.94 219 LEU A C 1
ATOM 1533 O O . LEU A 1 219 ? -2.602 12.955 13.416 1.00 73.94 219 LEU A O 1
ATOM 1537 N N . LEU A 1 220 ? -2.431 12.229 11.302 1.00 64.94 220 LEU A N 1
ATOM 1538 C CA . LEU A 1 220 ? -1.391 13.184 10.925 1.00 64.94 220 LEU A CA 1
ATOM 1539 C C . LEU A 1 220 ? -1.975 14.467 10.336 1.00 64.94 220 LEU A C 1
ATOM 1541 O O . LEU A 1 220 ? -1.395 15.536 10.513 1.00 64.94 220 LEU A O 1
ATOM 1545 N N . VAL A 1 221 ? -3.118 14.370 9.655 1.00 72.56 221 VAL A N 1
ATOM 1546 C CA . VAL A 1 221 ? -3.877 15.520 9.152 1.00 72.56 221 VAL A CA 1
ATOM 1547 C C . VAL A 1 221 ? -5.364 15.223 9.289 1.00 72.56 221 VAL A C 1
ATOM 1549 O O . VAL A 1 221 ? -5.811 14.109 9.018 1.00 72.56 221 VAL A O 1
ATOM 1552 N N . THR A 1 222 ? -6.138 16.222 9.690 1.00 77.56 222 THR A N 1
ATOM 1553 C CA . THR A 1 222 ? -7.601 16.164 9.709 1.00 77.56 222 THR A CA 1
ATOM 1554 C C . THR A 1 222 ? -8.152 17.221 8.772 1.00 77.56 222 THR A C 1
ATOM 1556 O O . THR A 1 222 ? -7.999 18.414 9.044 1.00 77.56 222 THR A O 1
ATOM 1559 N N . ASP A 1 223 ? -8.822 16.786 7.712 1.00 80.56 223 ASP A N 1
ATOM 1560 C CA . ASP A 1 223 ? -9.483 17.688 6.782 1.00 80.56 223 ASP A CA 1
ATOM 1561 C C . ASP A 1 223 ? -10.947 17.882 7.196 1.00 80.56 223 ASP A C 1
ATOM 1563 O O . ASP A 1 223 ? -11.608 16.975 7.713 1.00 80.56 223 ASP A O 1
ATOM 1567 N N . GLU A 1 224 ? -11.480 19.074 6.935 1.00 81.62 224 GLU A N 1
ATOM 1568 C CA . GLU A 1 224 ? -12.861 19.436 7.272 1.00 81.62 224 GLU A CA 1
ATOM 1569 C C . GLU A 1 224 ? -13.904 18.435 6.726 1.00 81.62 224 GLU A C 1
ATOM 1571 O O . GLU A 1 224 ? -14.759 18.004 7.506 1.00 81.62 224 GLU A O 1
ATOM 1576 N N . PRO A 1 225 ? -13.822 17.947 5.465 1.00 82.94 225 PRO A N 1
ATOM 1577 C CA . PRO A 1 225 ? -14.760 16.944 4.958 1.00 82.94 225 PRO A CA 1
ATOM 1578 C C . PRO A 1 225 ? -14.710 15.604 5.707 1.00 82.94 225 PRO A C 1
ATOM 1580 O O . PRO A 1 225 ? -15.740 14.947 5.849 1.00 82.94 225 PRO A O 1
ATOM 1583 N N . GLY A 1 226 ? -13.535 15.186 6.189 1.00 83.75 226 GLY A N 1
ATOM 1584 C CA . GLY A 1 226 ? -13.395 13.947 6.958 1.00 83.75 226 GLY A CA 1
ATOM 1585 C C . GLY A 1 226 ? -13.989 14.069 8.358 1.00 83.75 226 GLY A C 1
ATOM 1586 O O . GLY A 1 226 ? -14.686 13.165 8.827 1.00 83.75 226 GLY A O 1
ATOM 1587 N N . LEU A 1 227 ? -13.792 15.223 9.000 1.00 84.62 227 LEU A N 1
ATOM 1588 C CA . LEU A 1 227 ? -14.404 15.526 10.291 1.00 84.62 227 LEU A CA 1
ATOM 1589 C C . LEU A 1 227 ? -15.935 15.652 10.192 1.00 84.62 227 LEU A C 1
ATOM 1591 O O . LEU A 1 227 ? -16.639 15.128 11.057 1.00 84.62 227 LEU A O 1
ATOM 1595 N N . GLU A 1 228 ? -16.467 16.276 9.137 1.00 85.06 228 GLU A N 1
ATOM 1596 C CA . GLU A 1 228 ? -17.919 16.338 8.898 1.00 85.06 228 GLU A CA 1
ATOM 1597 C C . GLU A 1 228 ? -18.523 14.959 8.601 1.00 85.06 228 GLU A C 1
ATOM 1599 O O . GLU A 1 228 ? -19.604 14.630 9.101 1.00 85.06 228 GLU A O 1
ATOM 1604 N N . ALA A 1 229 ? -17.816 14.104 7.853 1.00 85.31 229 ALA A N 1
ATOM 1605 C CA . ALA A 1 229 ? -18.243 12.724 7.629 1.00 85.31 229 ALA A CA 1
ATOM 1606 C C . ALA A 1 229 ? -18.325 11.934 8.951 1.00 85.31 229 ALA A C 1
ATOM 1608 O O . ALA A 1 229 ? -19.323 11.253 9.205 1.00 85.31 229 ALA A O 1
ATOM 1609 N N . LEU A 1 230 ? -17.331 12.085 9.838 1.00 83.25 230 LEU A N 1
ATOM 1610 C CA . LEU A 1 230 ? -17.370 11.515 11.190 1.00 83.25 230 LEU A CA 1
ATOM 1611 C C . LEU A 1 230 ? -18.523 12.080 12.034 1.00 83.25 230 LEU A C 1
ATOM 1613 O O . LEU A 1 230 ? -19.222 11.326 12.716 1.00 83.25 230 LEU A O 1
ATOM 1617 N N . ALA A 1 231 ? -18.748 13.394 11.993 1.00 82.75 231 ALA A N 1
ATOM 1618 C CA . ALA A 1 231 ? -19.815 14.044 12.752 1.00 82.75 231 ALA A CA 1
ATOM 1619 C C . ALA A 1 231 ? -21.212 13.614 12.270 1.00 82.75 231 ALA A C 1
ATOM 1621 O O . ALA A 1 231 ? -22.119 13.413 13.080 1.00 82.75 231 ALA A O 1
ATOM 1622 N N . THR A 1 232 ? -21.381 13.437 10.959 1.00 83.56 232 THR A N 1
ATOM 1623 C CA . THR A 1 232 ? -22.615 12.920 10.349 1.00 83.56 232 THR A CA 1
ATOM 1624 C C . THR A 1 232 ? -22.874 11.482 10.781 1.00 83.56 232 THR A C 1
ATOM 1626 O O . THR A 1 232 ? -23.983 11.159 11.203 1.00 83.56 232 THR A O 1
ATOM 1629 N N . TRP A 1 233 ? -21.839 10.637 10.787 1.00 79.25 233 TRP A N 1
ATOM 1630 C CA . TRP A 1 233 ? -21.946 9.269 11.293 1.00 79.25 233 TRP A CA 1
ATOM 1631 C C . TRP A 1 233 ? -22.417 9.221 12.757 1.00 79.25 233 TRP A C 1
ATOM 1633 O O . TRP A 1 233 ? -23.253 8.384 13.099 1.00 79.25 233 TRP A O 1
ATOM 1643 N N . ASN A 1 234 ? -21.973 10.147 13.616 1.00 73.75 234 ASN A N 1
ATOM 1644 C CA . ASN A 1 234 ? -22.505 10.258 14.981 1.00 73.75 234 ASN A CA 1
ATOM 1645 C C . ASN A 1 234 ? -23.969 10.692 15.055 1.00 73.75 234 ASN A C 1
ATOM 1647 O O . ASN A 1 234 ? -24.706 10.186 15.900 1.00 73.75 234 ASN A O 1
ATOM 1651 N N . ALA A 1 235 ? -24.406 11.589 14.175 1.00 73.69 235 ALA A N 1
ATOM 1652 C CA . ALA A 1 235 ? -25.801 12.012 14.132 1.00 73.69 235 ALA A CA 1
ATOM 1653 C C . ALA A 1 235 ? -26.742 10.888 13.653 1.00 73.69 235 ALA A C 1
ATOM 1655 O O . ALA A 1 235 ? -27.842 10.746 14.185 1.00 73.69 235 ALA A O 1
ATOM 1656 N N . GLU A 1 236 ? -26.309 10.077 12.681 1.00 74.12 236 GLU A N 1
ATOM 1657 C CA . GLU A 1 236 ? -27.072 8.928 12.167 1.00 74.12 236 GLU A CA 1
ATOM 1658 C C . GLU A 1 236 ? -27.200 7.794 13.197 1.00 74.12 236 GLU A C 1
ATOM 1660 O O . GLU A 1 236 ? -28.204 7.080 13.221 1.00 74.12 236 GLU A O 1
ATOM 1665 N N . LEU A 1 237 ? -26.182 7.610 14.044 1.00 65.31 237 LEU A N 1
ATOM 1666 C CA . LEU A 1 237 ? -26.071 6.491 14.977 1.00 65.31 237 LEU A CA 1
ATOM 1667 C C . LEU A 1 237 ? -25.459 6.975 16.297 1.00 65.31 237 LEU A C 1
ATOM 1669 O O . LEU A 1 237 ? -24.249 6.840 16.449 1.00 65.31 237 LEU A O 1
ATOM 1673 N N . PRO A 1 238 ? -26.234 7.499 17.267 1.00 63.91 238 PRO A N 1
ATOM 1674 C CA . PRO A 1 238 ? -25.678 8.022 18.515 1.00 63.91 238 PRO A CA 1
ATOM 1675 C C . PRO A 1 238 ? -24.806 6.964 19.204 1.00 63.91 238 PRO A C 1
ATOM 1677 O O . PRO A 1 238 ? -25.227 5.827 19.417 1.00 63.91 238 PRO A O 1
ATOM 1680 N N . TRP A 1 239 ? -23.570 7.338 19.524 1.00 66.31 239 TRP A N 1
ATOM 1681 C CA . TRP A 1 239 ? -22.457 6.428 19.823 1.00 66.31 239 TRP A CA 1
ATOM 1682 C C . TRP A 1 239 ? -22.528 5.702 21.194 1.00 66.31 239 TRP A C 1
ATOM 1684 O O . TRP A 1 239 ? -21.520 5.253 21.730 1.00 66.31 239 TRP A O 1
ATOM 1694 N N . ALA A 1 240 ? -23.706 5.499 21.787 1.00 54.91 240 ALA A N 1
ATOM 1695 C CA . ALA A 1 240 ? -23.842 4.802 23.072 1.00 54.91 240 ALA A CA 1
ATOM 1696 C C . ALA A 1 240 ? -24.201 3.304 22.923 1.00 54.91 240 ALA A C 1
ATOM 1698 O O . ALA A 1 240 ? -24.971 2.952 22.028 1.00 54.91 240 ALA A O 1
ATOM 1699 N N . PRO A 1 241 ? -23.735 2.406 23.824 1.00 50.91 241 PRO A N 1
ATOM 1700 C CA . PRO A 1 241 ? -22.672 2.562 24.830 1.00 50.91 241 PRO A CA 1
ATOM 1701 C C . PRO A 1 241 ? -21.292 2.115 24.312 1.00 50.91 241 PRO A C 1
ATOM 1703 O O . PRO A 1 241 ? -20.351 1.977 25.092 1.00 50.91 241 PRO A O 1
ATOM 1706 N N . THR A 1 242 ? -21.184 1.807 23.019 1.00 61.94 242 THR A N 1
ATOM 1707 C CA . THR A 1 242 ? -20.058 1.042 22.504 1.00 61.94 242 THR A CA 1
ATOM 1708 C C . THR A 1 242 ? -19.017 1.905 21.818 1.00 61.94 242 THR A C 1
ATOM 1710 O O . THR A 1 242 ? -17.856 1.580 21.986 1.00 61.94 242 THR A O 1
ATOM 1713 N N . VAL A 1 243 ? -19.353 2.990 21.112 1.00 58.41 243 VAL A N 1
ATOM 1714 C CA . VAL A 1 243 ? -18.373 3.713 20.278 1.00 58.41 243 VAL A CA 1
ATOM 1715 C C . VAL A 1 243 ? -17.948 5.039 20.924 1.00 58.41 243 VAL A C 1
ATOM 1717 O O . VAL A 1 243 ? -18.777 5.763 21.447 1.00 58.41 243 VAL A O 1
ATOM 1720 N N . SER A 1 244 ? -16.668 5.406 20.954 1.00 73.00 244 SER A N 1
ATOM 1721 C CA . SER A 1 244 ? -16.251 6.729 21.471 1.00 73.00 244 SER A CA 1
ATOM 1722 C C . SER A 1 244 ? -14.975 7.213 20.806 1.00 73.00 244 SER A C 1
ATOM 1724 O O . SER A 1 244 ? -14.098 6.387 20.567 1.00 73.00 244 SER A O 1
ATOM 1726 N N . ALA A 1 245 ? -14.839 8.515 20.554 1.00 76.62 245 ALA A N 1
ATOM 1727 C CA . ALA A 1 245 ? -13.607 9.075 20.013 1.00 76.62 245 ALA A CA 1
ATOM 1728 C C . ALA A 1 245 ? -12.649 9.475 21.148 1.00 76.62 245 ALA A C 1
ATOM 1730 O O . ALA A 1 245 ? -13.049 10.160 22.086 1.00 76.62 245 ALA A O 1
ATOM 1731 N N . ARG A 1 246 ? -11.383 9.072 21.068 1.00 80.19 246 ARG A N 1
ATOM 1732 C CA . ARG A 1 246 ? -10.303 9.577 21.920 1.00 80.19 246 ARG A CA 1
ATOM 1733 C C . ARG A 1 246 ? -9.456 10.530 21.088 1.00 80.19 246 ARG A C 1
ATOM 1735 O O . ARG A 1 246 ? -9.031 10.161 20.000 1.00 80.19 246 ARG A O 1
ATOM 1742 N N . ALA A 1 247 ? -9.229 11.741 21.582 1.00 77.44 247 ALA A N 1
ATOM 1743 C CA . ALA A 1 247 ? -8.522 12.790 20.848 1.00 77.44 247 ALA A CA 1
ATOM 1744 C C . ALA A 1 247 ? -7.436 13.437 21.720 1.00 77.44 247 ALA A C 1
ATOM 1746 O O . ALA A 1 247 ? -7.536 13.446 22.947 1.00 77.44 247 ALA A O 1
ATOM 1747 N N . ASP A 1 248 ? -6.390 13.968 21.091 1.00 75.81 248 ASP A N 1
ATOM 1748 C CA . ASP A 1 248 ? -5.375 14.807 21.731 1.00 75.81 248 ASP A CA 1
ATOM 1749 C C . ASP A 1 248 ? -5.675 16.304 21.516 1.00 75.81 248 ASP A C 1
ATOM 1751 O O . ASP A 1 248 ? -6.668 16.674 20.886 1.00 75.81 248 ASP A O 1
ATOM 1755 N N . GLY A 1 249 ? -4.837 17.183 22.078 1.00 75.81 249 GLY A N 1
ATOM 1756 C CA . GLY A 1 249 ? -4.993 18.639 21.955 1.00 75.81 249 GLY A CA 1
ATOM 1757 C C . GLY A 1 249 ? -5.110 19.121 20.500 1.00 75.81 249 GLY A C 1
ATOM 1758 O O . GLY A 1 249 ? -6.104 19.771 20.179 1.00 75.81 249 GLY A O 1
ATOM 1759 N N . PRO A 1 250 ? -4.168 18.754 19.609 1.00 73.69 250 PRO A N 1
ATOM 1760 C CA . PRO A 1 250 ? -4.247 19.058 18.180 1.00 73.69 250 PRO A CA 1
ATOM 1761 C C . PRO A 1 250 ? -5.550 18.600 17.509 1.00 73.69 250 PRO A C 1
ATOM 1763 O O . PRO A 1 250 ? -6.197 19.393 16.822 1.00 73.69 250 PRO A O 1
ATOM 1766 N N . SER A 1 251 ? -5.988 17.360 17.749 1.00 74.06 251 SER A N 1
ATOM 1767 C CA . SER A 1 251 ? -7.239 16.839 17.179 1.00 74.06 251 SER A CA 1
ATOM 1768 C C . SER A 1 251 ? -8.471 17.594 17.694 1.00 74.06 251 SER A C 1
ATOM 1770 O O . SER A 1 251 ? -9.394 17.891 16.933 1.00 74.06 251 SER A O 1
ATOM 1772 N N . LEU A 1 252 ? -8.496 17.950 18.983 1.00 81.81 252 LEU A N 1
ATOM 1773 C CA . LEU A 1 252 ? -9.572 18.749 19.579 1.00 81.81 252 LEU A CA 1
ATOM 1774 C C . LEU A 1 252 ? -9.620 20.176 19.020 1.00 81.81 252 LEU A C 1
ATOM 1776 O O . LEU A 1 252 ? -10.711 20.722 18.830 1.00 81.81 252 LEU A O 1
ATOM 1780 N N . ASP A 1 253 ? -8.463 20.779 18.757 1.00 80.00 253 ASP A N 1
ATOM 1781 C CA . ASP A 1 253 ? -8.371 22.106 18.152 1.00 80.00 253 ASP A CA 1
ATOM 1782 C C . ASP A 1 253 ? -8.881 22.093 16.706 1.00 80.00 253 ASP A C 1
ATOM 1784 O O . ASP A 1 253 ? -9.637 22.991 16.331 1.00 80.00 253 ASP A O 1
ATOM 1788 N N . ALA A 1 254 ? -8.580 21.043 15.933 1.00 77.88 254 ALA A N 1
ATOM 1789 C CA . ALA A 1 254 ? -9.126 20.855 14.588 1.00 77.88 254 ALA A CA 1
ATOM 1790 C C . ALA A 1 254 ? -10.658 20.682 14.597 1.00 77.88 254 ALA A C 1
ATOM 1792 O O . ALA A 1 254 ? -11.368 21.362 13.854 1.00 77.88 254 ALA A O 1
ATOM 1793 N N . VAL A 1 255 ? -11.192 19.853 15.503 1.00 78.75 255 VAL A N 1
ATOM 1794 C CA . VAL A 1 255 ? -12.646 19.688 15.699 1.00 78.75 255 VAL A CA 1
ATOM 1795 C C . VAL A 1 255 ? -13.314 21.010 16.099 1.00 78.75 255 VAL A C 1
ATOM 1797 O O . VAL A 1 255 ? -14.417 21.317 15.638 1.00 78.75 255 VAL A O 1
ATOM 1800 N N . ARG A 1 256 ? -12.657 21.818 16.944 1.00 85.00 256 ARG A N 1
ATOM 1801 C CA . ARG A 1 256 ? -13.153 23.143 17.342 1.00 85.00 256 ARG A CA 1
ATOM 1802 C C . ARG A 1 256 ? -13.143 24.125 16.176 1.00 85.00 256 ARG A C 1
ATOM 1804 O O . ARG A 1 256 ? -14.129 24.835 15.998 1.00 85.00 256 ARG A O 1
ATOM 1811 N N . ALA A 1 257 ? -12.060 24.160 15.402 1.00 82.06 257 ALA A N 1
ATOM 1812 C CA . ALA A 1 257 ? -11.920 25.026 14.235 1.00 82.06 257 ALA A CA 1
ATOM 1813 C C . ALA A 1 257 ? -12.977 24.713 13.163 1.00 82.06 257 ALA A C 1
ATOM 1815 O O . ALA A 1 257 ? -13.524 25.638 12.571 1.00 82.06 257 ALA A O 1
ATOM 1816 N N . ALA A 1 258 ? -13.333 23.435 13.000 1.00 80.06 258 ALA A N 1
ATOM 1817 C CA . ALA A 1 258 ? -14.415 22.989 12.124 1.00 80.06 258 ALA A CA 1
ATOM 1818 C C . ALA A 1 258 ? -15.833 23.242 12.691 1.00 80.06 258 ALA A C 1
ATOM 1820 O O . ALA A 1 258 ? -16.825 22.937 12.039 1.00 80.06 258 ALA A O 1
ATOM 1821 N N . GLY A 1 259 ? -15.974 23.766 13.917 1.00 83.38 259 GLY A N 1
ATOM 1822 C CA . GLY A 1 259 ? -17.284 24.018 14.534 1.00 83.38 259 GLY A CA 1
ATOM 1823 C C . GLY A 1 259 ? -18.051 22.750 14.936 1.00 83.38 259 GLY A C 1
ATOM 1824 O O . GLY A 1 259 ? -19.269 22.787 15.105 1.00 83.38 259 GLY A O 1
ATOM 1825 N N . LEU A 1 260 ? -17.354 21.622 15.110 1.00 80.19 260 LEU A N 1
ATOM 1826 C CA . LEU A 1 260 ? -17.954 20.298 15.338 1.00 80.19 260 LEU A CA 1
ATOM 1827 C C . LEU A 1 260 ? -17.956 19.866 16.810 1.00 80.19 260 LEU A C 1
ATOM 1829 O O . LEU A 1 260 ? -18.281 18.724 17.145 1.00 80.19 260 LEU A O 1
ATOM 1833 N N . LEU A 1 261 ? -17.604 20.775 17.715 1.00 79.38 261 LEU A N 1
ATOM 1834 C CA . LEU A 1 261 ? -17.508 20.491 19.142 1.00 79.38 261 LEU A CA 1
ATOM 1835 C C . LEU A 1 261 ? -18.899 20.150 19.713 1.00 79.38 261 LEU A C 1
ATOM 1837 O O . LEU A 1 261 ? -19.841 20.926 19.585 1.00 79.38 261 LEU A O 1
ATOM 1841 N N . GLY A 1 262 ? -19.038 18.962 20.310 1.00 74.62 262 GLY A N 1
ATOM 1842 C CA . GLY A 1 262 ? -20.322 18.421 20.785 1.00 74.62 262 GLY A CA 1
ATOM 1843 C C . GLY A 1 262 ? -21.090 17.566 19.765 1.00 74.62 262 GLY A C 1
ATOM 1844 O O . GLY A 1 262 ? -22.066 16.921 20.141 1.00 74.62 262 GLY A O 1
ATOM 1845 N N . ARG A 1 263 ? -20.635 17.497 18.502 1.00 77.00 263 ARG A N 1
ATOM 1846 C CA . ARG A 1 263 ? -21.166 16.579 17.471 1.00 77.00 263 ARG A CA 1
ATOM 1847 C C . ARG A 1 263 ? -20.421 15.244 17.405 1.00 77.00 263 ARG A C 1
ATOM 1849 O O . ARG A 1 263 ? -20.853 14.366 16.671 1.00 77.00 263 ARG A O 1
ATOM 1856 N N . LEU A 1 264 ? -19.340 15.082 18.165 1.00 71.12 264 LEU A N 1
ATOM 1857 C CA . LEU A 1 264 ? -18.619 13.825 18.364 1.00 71.12 264 LEU A CA 1
ATOM 1858 C C . LEU A 1 264 ? -18.532 13.552 19.874 1.00 71.12 264 LEU A C 1
ATOM 1860 O O . LEU A 1 264 ? -18.183 14.470 20.622 1.00 71.12 264 LEU A O 1
ATOM 1864 N N . PRO A 1 265 ? -18.840 12.335 20.354 1.00 69.44 265 PRO A N 1
ATOM 1865 C CA . PRO A 1 265 ? -18.640 11.970 21.747 1.00 69.44 265 PRO A CA 1
ATOM 1866 C C . PRO A 1 265 ? -17.153 11.700 21.952 1.00 69.44 265 PRO A C 1
ATOM 1868 O O . PRO A 1 265 ? -16.655 10.603 21.682 1.00 69.44 265 PRO A O 1
ATOM 1871 N N . VAL A 1 266 ? -16.451 12.749 22.373 1.00 70.06 266 VAL A N 1
ATOM 1872 C CA . VAL A 1 266 ? -15.021 12.712 22.668 1.00 70.06 266 VAL A CA 1
ATOM 1873 C C . VAL A 1 266 ? -14.822 12.490 24.167 1.00 70.06 266 VAL A C 1
ATOM 1875 O O . VAL A 1 266 ? -15.495 13.137 24.973 1.00 70.06 266 VAL A O 1
ATOM 1878 N N . VAL A 1 267 ? -13.929 11.565 24.525 1.00 65.75 267 VAL A N 1
ATOM 1879 C CA . VAL A 1 267 ? -13.558 11.218 25.912 1.00 65.75 267 VAL A CA 1
ATOM 1880 C C . VAL A 1 267 ? -12.125 11.635 26.200 1.00 65.75 267 VAL A C 1
ATOM 1882 O O . VAL A 1 267 ? -11.272 11.450 25.299 1.00 65.75 267 VAL A O 1
#

pLDDT: mean 73.47, std 15.53, range [32.03, 95.88]